Protein AF-A0A820I3G9-F1 (afdb_monomer)

Foldseek 3Di:
DPDQFPWDDDQAATETELRAPAQEQALVNDDAQDQSHQEYEHEPYCHQYYDACSCARCLARHQYDYYEQNANHQADALHVYPAASQNHAYDHYYNYAHNDDDLCRNLLNDQQYQEYHHHLYQVCRVQSVLNQVSHQNHQEYEHDLYEDDPDRQVPRHDLNANHAEYEHENYPDDPVNVLVNLQSQLVRYDAAYEYEHEPDDDALLCVLSVVVSCVSRVHHYQYHYDLAPDQHLVVLVSVVVVVVVPPPDDDDDDRPNVVPPVDDHRDPVVSCVVSVHPPPDDPDPDDDDPPPPPPDPPDD

pLDDT: mean 78.06, std 19.0, range [23.84, 98.44]

InterPro domains:
  IPR032675 Leucine-rich repeat domain superfamily [G3DSA:3.80.10.10] (3-282)

Secondary structure (DSSP, 8-state):
--SS--EEEETTEEEEES-TT--EE-GGGSPS--TT--EEEEESS---EE-TTTTGGGTTT--EEEEE--TT--B--S-SSSS--TT--EEE-TT----B--TT---GGGTT-SEEE-TTSBHHHHHHTTHHHH-TT--EEE-TT-B--TT-HHHH----TT--EEE-TT----HHHHHHHHHHHHHH-SS-EEEE-TTPPP-GGGHHHHHHHHHH-TTTEEEE--TTT---HHHHHHHHHHHHHT-SS------GGGS-TTSPPP-HHHHHHHTT----S----SSS--S---------

Structure (mmCIF, N/CA/C/O backbone):
data_AF-A0A820I3G9-F1
#
_entry.id   AF-A0A820I3G9-F1
#
loop_
_atom_site.group_PDB
_atom_site.id
_atom_site.type_symbol
_atom_site.label_atom_id
_atom_site.label_alt_id
_atom_site.label_comp_id
_atom_site.label_asym_id
_atom_site.label_entity_id
_atom_site.la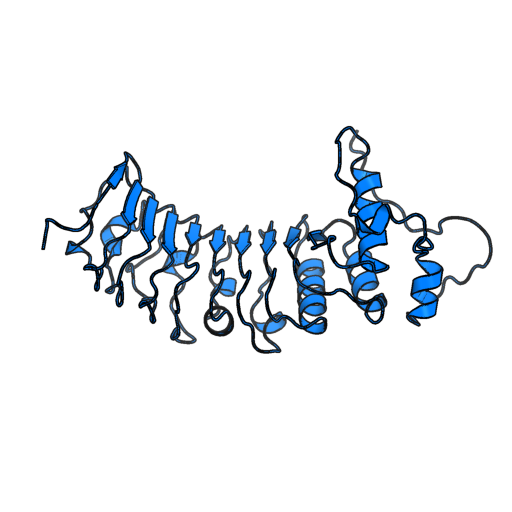bel_seq_id
_atom_site.pdbx_PDB_ins_code
_atom_site.Cartn_x
_atom_site.Cartn_y
_atom_site.Cartn_z
_atom_site.occupancy
_atom_site.B_iso_or_equiv
_atom_site.auth_seq_id
_atom_site.auth_comp_id
_atom_site.auth_asym_id
_atom_site.auth_atom_id
_atom_site.pdbx_PDB_model_num
ATOM 1 N N . PHE A 1 1 ? 12.914 -11.077 -31.884 1.00 44.81 1 PHE A N 1
ATOM 2 C CA . PHE A 1 1 ? 12.165 -10.861 -30.627 1.00 44.81 1 PHE A CA 1
ATOM 3 C C . PHE A 1 1 ? 11.026 -9.824 -30.740 1.00 44.81 1 PHE A C 1
ATOM 5 O O . PHE A 1 1 ? 10.547 -9.359 -29.717 1.00 44.81 1 PHE A O 1
ATOM 12 N N . SER A 1 2 ? 10.503 -9.497 -31.938 1.00 37.28 2 SER A N 1
ATOM 13 C CA . SER A 1 2 ? 9.532 -8.392 -32.109 1.00 37.28 2 SER A CA 1
ATOM 14 C C . SER A 1 2 ? 8.054 -8.776 -32.283 1.00 37.28 2 SER A C 1
ATOM 16 O O . SER A 1 2 ? 7.239 -7.871 -32.389 1.00 37.28 2 SER A O 1
ATOM 18 N N . ASN A 1 3 ? 7.667 -10.060 -32.320 1.00 37.16 3 ASN A N 1
ATOM 19 C CA . ASN A 1 3 ? 6.330 -10.427 -32.829 1.00 37.16 3 ASN A CA 1
ATOM 20 C C . ASN A 1 3 ? 5.327 -10.979 -31.800 1.00 37.16 3 ASN A C 1
ATOM 22 O O . ASN A 1 3 ? 4.200 -11.270 -32.192 1.00 37.16 3 ASN A O 1
ATOM 26 N N . HIS A 1 4 ? 5.681 -11.158 -30.520 1.00 42.84 4 HIS A N 1
ATOM 27 C CA . HIS A 1 4 ? 4.793 -11.833 -29.543 1.00 42.84 4 HIS A CA 1
ATOM 28 C C . HIS A 1 4 ? 4.473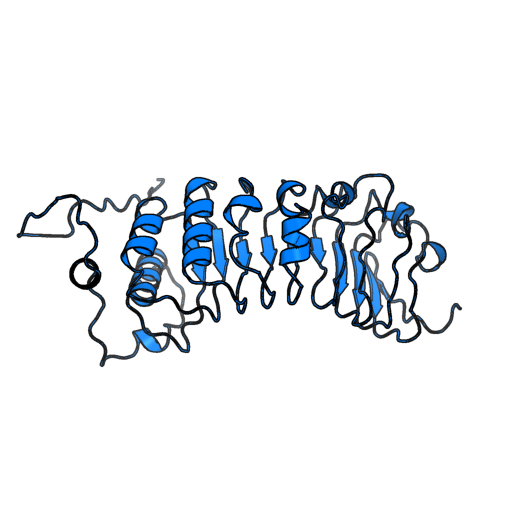 -11.034 -28.273 1.00 42.84 4 HIS A C 1
ATOM 30 O O . HIS A 1 4 ? 3.676 -11.489 -27.458 1.00 42.84 4 HIS A O 1
ATOM 36 N N . ILE A 1 5 ? 5.007 -9.820 -28.122 1.00 51.72 5 ILE A N 1
ATOM 37 C CA . ILE A 1 5 ? 4.514 -8.899 -27.093 1.00 51.72 5 ILE A CA 1
ATOM 38 C C . ILE A 1 5 ? 3.285 -8.204 -27.680 1.00 51.72 5 ILE A C 1
ATOM 40 O O . ILE A 1 5 ? 3.418 -7.419 -28.621 1.00 51.72 5 ILE A O 1
ATOM 44 N N . ARG A 1 6 ? 2.088 -8.478 -27.146 1.00 55.91 6 ARG A N 1
ATOM 45 C CA . ARG A 1 6 ? 0.896 -7.672 -27.453 1.00 55.91 6 ARG A CA 1
ATOM 46 C C . ARG A 1 6 ? 1.061 -6.305 -26.791 1.00 55.91 6 ARG A C 1
ATOM 48 O O . ARG A 1 6 ? 0.593 -6.087 -25.680 1.00 55.91 6 ARG A O 1
ATOM 55 N N . LYS A 1 7 ? 1.782 -5.412 -27.470 1.00 61.84 7 LYS A N 1
ATOM 56 C CA . LYS A 1 7 ? 1.929 -4.011 -27.081 1.00 61.84 7 LYS A CA 1
ATOM 57 C C . LYS A 1 7 ? 0.698 -3.262 -27.557 1.00 61.84 7 LYS A C 1
ATOM 59 O O . LYS A 1 7 ? 0.478 -3.134 -28.759 1.00 61.84 7 LYS A O 1
ATOM 64 N N . LEU A 1 8 ? -0.093 -2.777 -26.615 1.00 62.97 8 LEU A N 1
ATOM 65 C CA . LEU A 1 8 ? -1.103 -1.770 -26.896 1.00 62.97 8 LEU A CA 1
ATOM 66 C C . LEU A 1 8 ? -0.519 -0.428 -26.480 1.00 62.97 8 LEU A C 1
ATOM 68 O O . LEU A 1 8 ? -0.186 -0.223 -25.316 1.00 62.97 8 LEU A O 1
ATOM 72 N N . ILE A 1 9 ? -0.361 0.459 -27.457 1.00 69.12 9 ILE A N 1
ATOM 73 C CA . ILE A 1 9 ? -0.049 1.861 -27.213 1.00 69.12 9 ILE A CA 1
ATOM 74 C C . ILE A 1 9 ? -1.359 2.608 -27.426 1.00 69.12 9 ILE A C 1
ATOM 76 O O . ILE A 1 9 ? -1.822 2.742 -28.558 1.00 69.12 9 ILE A O 1
ATOM 80 N N . ASN A 1 10 ? -1.983 3.035 -26.332 1.00 67.50 10 ASN A N 1
ATOM 81 C CA . ASN A 1 10 ? -2.988 4.092 -26.379 1.00 67.50 10 ASN A CA 1
ATOM 82 C C . ASN A 1 10 ? -2.256 5.429 -26.195 1.00 67.50 10 ASN A C 1
ATOM 84 O O . ASN A 1 10 ? -1.150 5.437 -25.661 1.00 67.50 10 ASN A O 1
ATOM 88 N N . VAL A 1 11 ? -2.858 6.535 -26.635 1.00 71.50 11 VAL A N 1
ATOM 89 C CA . VAL A 1 11 ? -2.269 7.879 -26.760 1.00 71.50 11 VAL A CA 1
ATOM 90 C C . VAL A 1 11 ? -1.318 8.229 -25.604 1.00 71.50 11 VAL A C 1
ATOM 92 O O . VAL A 1 11 ? -0.236 8.741 -25.883 1.00 71.50 11 VAL A O 1
ATOM 95 N N . ASN A 1 12 ? -1.646 7.842 -24.359 1.00 85.50 12 ASN A N 1
ATOM 96 C CA . ASN A 1 12 ? -0.811 8.091 -23.179 1.00 85.50 12 ASN A CA 1
ATOM 97 C C . ASN A 1 12 ? -0.393 6.856 -22.347 1.00 85.50 12 ASN A C 1
ATOM 99 O O . ASN A 1 12 ? 0.142 7.016 -21.253 1.00 85.50 12 ASN A O 1
ATOM 103 N N . HIS A 1 13 ? -0.625 5.628 -22.816 1.00 88.81 13 HIS A N 1
ATOM 104 C CA . HIS A 1 13 ? -0.447 4.418 -22.000 1.00 88.81 13 HIS A CA 1
ATOM 105 C C . HIS A 1 13 ? 0.230 3.297 -22.800 1.00 88.81 13 HIS A C 1
ATOM 107 O O . HIS A 1 13 ? -0.293 2.868 -23.834 1.00 88.81 13 HIS A O 1
ATOM 113 N N . LEU A 1 14 ? 1.375 2.804 -22.307 1.00 90.56 14 LEU A N 1
ATOM 114 C CA . LEU A 1 14 ? 1.958 1.536 -22.747 1.00 90.56 14 LEU A CA 1
ATOM 115 C C . LEU A 1 14 ? 1.449 0.387 -21.888 1.00 90.56 14 LEU A C 1
ATOM 117 O O . LEU A 1 14 ? 1.780 0.296 -20.709 1.00 90.56 14 LEU A O 1
ATOM 121 N N . LEU A 1 15 ? 0.749 -0.536 -22.534 1.00 91.25 15 LEU A N 1
ATOM 122 C CA . LEU A 1 15 ? 0.233 -1.736 -21.907 1.00 91.25 15 LEU A CA 1
ATOM 123 C C . LEU A 1 15 ? 0.934 -2.982 -22.451 1.00 91.25 15 LEU A C 1
ATOM 125 O O . LEU A 1 15 ? 0.881 -3.266 -23.654 1.00 91.25 15 LEU A O 1
ATOM 129 N N . ILE A 1 16 ? 1.542 -3.755 -21.551 1.00 91.19 16 ILE A N 1
ATOM 130 C CA . ILE A 1 16 ? 2.105 -5.077 -21.823 1.00 91.19 16 ILE A CA 1
ATOM 131 C C . ILE A 1 16 ? 1.403 -6.092 -20.920 1.00 91.19 16 ILE A C 1
ATOM 133 O O . ILE A 1 16 ? 1.617 -6.130 -19.712 1.00 91.19 16 ILE A O 1
ATOM 137 N N . LYS A 1 17 ? 0.559 -6.941 -21.511 1.00 92.44 17 LYS A N 1
ATOM 138 C CA . LYS A 1 17 ? -0.210 -7.955 -20.776 1.00 92.44 17 LYS A CA 1
ATOM 139 C C . LYS A 1 17 ? -0.071 -9.341 -21.377 1.00 92.44 17 LYS A C 1
ATOM 141 O O . LYS A 1 17 ? 0.171 -9.470 -22.579 1.00 92.44 17 LYS A O 1
ATOM 146 N N . ASN A 1 18 ? -0.276 -10.369 -20.551 1.00 91.12 18 ASN A N 1
ATOM 147 C CA . ASN A 1 18 ? -0.436 -11.767 -20.980 1.00 91.12 18 ASN A CA 1
ATOM 148 C C . ASN A 1 18 ? 0.683 -12.217 -21.936 1.00 91.12 18 ASN A C 1
ATOM 150 O O . ASN A 1 18 ? 0.424 -12.776 -23.003 1.00 91.12 18 ASN A O 1
ATOM 154 N N . SER A 1 19 ? 1.926 -11.889 -21.582 1.00 88.31 19 SER A N 1
ATOM 155 C CA . SER A 1 19 ? 3.115 -12.118 -22.410 1.00 88.31 19 SER A CA 1
ATOM 156 C C . SER A 1 19 ? 4.013 -13.170 -21.742 1.00 88.31 19 SER A C 1
ATOM 158 O O . SER A 1 19 ? 4.949 -12.803 -21.031 1.00 88.31 19 SER A O 1
ATOM 160 N N . PRO A 1 20 ? 3.744 -14.477 -21.934 1.00 87.62 20 PRO A N 1
ATOM 161 C CA . PRO A 1 20 ? 4.474 -15.558 -21.259 1.00 87.62 20 PRO A CA 1
ATOM 162 C C . PRO A 1 20 ? 5.937 -15.682 -21.710 1.00 87.62 20 PRO A C 1
ATOM 164 O O . PRO A 1 20 ? 6.741 -16.311 -21.037 1.00 87.62 20 PRO A O 1
ATOM 167 N N . GLU A 1 21 ? 6.298 -15.062 -22.832 1.00 89.44 21 GLU A N 1
ATOM 168 C CA . GLU A 1 21 ? 7.670 -15.056 -23.352 1.00 89.44 21 GLU A CA 1
ATOM 169 C C . GLU A 1 21 ? 8.532 -13.931 -22.756 1.00 89.44 21 GLU A C 1
ATOM 171 O O . GLU A 1 21 ? 9.759 -13.943 -22.874 1.00 89.44 21 GLU A O 1
ATOM 176 N N . LEU A 1 22 ? 7.911 -12.921 -22.133 1.00 91.12 22 LEU A N 1
ATOM 177 C CA . LEU A 1 22 ? 8.634 -11.774 -21.593 1.00 91.12 22 LEU A CA 1
ATOM 178 C C . LEU A 1 22 ? 9.220 -12.125 -20.226 1.00 91.12 22 LEU A C 1
ATOM 180 O O . LEU A 1 22 ? 8.607 -11.872 -19.197 1.00 91.12 22 LEU A O 1
ATOM 184 N N . LYS A 1 23 ? 10.423 -12.697 -20.232 1.00 93.94 23 LYS A N 1
ATOM 185 C CA . LYS A 1 23 ? 11.164 -13.021 -19.004 1.00 93.94 23 LYS A CA 1
ATOM 186 C C . LYS A 1 23 ? 11.998 -11.868 -18.469 1.00 93.94 23 LYS A C 1
ATOM 188 O O . LYS A 1 23 ? 12.262 -11.786 -17.274 1.00 93.94 23 LYS A O 1
ATOM 193 N N . ARG A 1 24 ? 12.457 -10.988 -19.356 1.00 93.69 24 ARG A N 1
ATOM 194 C CA . ARG A 1 24 ? 13.348 -9.878 -19.015 1.00 93.69 24 ARG A CA 1
ATOM 195 C C . ARG A 1 24 ? 12.820 -8.605 -19.633 1.00 93.69 24 ARG A C 1
ATOM 197 O O . ARG A 1 24 ? 12.471 -8.613 -20.811 1.00 93.69 24 ARG A O 1
ATOM 204 N N . LEU A 1 25 ? 12.794 -7.542 -18.842 1.00 93.69 25 LEU A N 1
ATOM 205 C CA . LEU A 1 25 ? 12.506 -6.201 -19.317 1.00 93.69 25 LEU A CA 1
ATOM 206 C C . LEU A 1 25 ? 13.802 -5.394 -19.343 1.00 93.69 25 LEU A C 1
ATOM 208 O O . LEU A 1 25 ? 14.462 -5.229 -18.319 1.00 93.69 25 LEU A O 1
ATOM 212 N N . THR A 1 26 ? 14.161 -4.916 -20.527 1.00 91.94 26 THR A N 1
ATOM 213 C CA . THR A 1 26 ? 15.281 -4.010 -20.777 1.00 91.94 26 THR A CA 1
ATOM 214 C C . THR A 1 26 ? 14.783 -2.748 -21.470 1.00 91.94 26 THR A C 1
ATOM 216 O O . THR A 1 26 ? 13.673 -2.712 -22.010 1.00 91.94 26 THR A O 1
ATOM 219 N N . GLN A 1 27 ? 15.632 -1.723 -21.526 1.00 88.50 27 GLN A N 1
ATOM 220 C CA . GLN A 1 27 ? 15.344 -0.499 -22.273 1.00 88.50 27 GLN A CA 1
ATOM 221 C C . GLN A 1 27 ? 15.020 -0.777 -23.755 1.00 88.50 27 GLN A C 1
ATOM 223 O O . GLN A 1 27 ? 14.139 -0.139 -24.319 1.00 88.50 27 GLN A O 1
ATOM 228 N N . GLU A 1 28 ? 15.663 -1.771 -24.377 1.00 86.06 28 GLU A N 1
ATOM 229 C CA . GLU A 1 28 ? 15.407 -2.162 -25.774 1.00 86.06 28 GLU A CA 1
ATOM 230 C C . GLU A 1 28 ? 14.007 -2.758 -25.983 1.00 86.06 28 GLU A C 1
ATOM 232 O O . GLU A 1 28 ? 13.483 -2.789 -27.098 1.00 86.06 28 GLU A O 1
ATOM 237 N N . ASN A 1 29 ? 13.385 -3.269 -24.915 1.00 85.12 29 ASN A N 1
ATOM 238 C CA . ASN A 1 29 ? 12.030 -3.802 -24.979 1.00 85.12 29 ASN A CA 1
ATOM 239 C C . ASN A 1 29 ? 10.965 -2.703 -24.918 1.00 85.12 29 ASN A C 1
ATOM 241 O O . ASN A 1 29 ? 9.815 -2.969 -25.289 1.00 85.12 29 ASN A O 1
ATOM 245 N N . LEU A 1 30 ? 11.323 -1.492 -24.497 1.00 86.06 30 LEU A N 1
ATOM 246 C CA . LEU A 1 30 ? 10.423 -0.351 -24.390 1.00 86.06 30 LEU A CA 1
ATOM 247 C C . LEU A 1 30 ? 10.554 0.562 -25.614 1.00 86.06 30 LEU A C 1
ATOM 249 O O . LEU A 1 30 ? 11.614 0.622 -26.237 1.00 86.06 30 LEU A O 1
ATOM 253 N N . PRO A 1 31 ? 9.477 1.257 -26.019 1.00 82.12 31 PRO A N 1
ATOM 254 C CA . PRO A 1 31 ? 9.625 2.301 -27.012 1.00 82.12 31 PRO A CA 1
ATOM 255 C C . PRO A 1 31 ? 10.546 3.390 -26.453 1.00 82.12 31 PRO A C 1
ATOM 257 O O . PRO A 1 31 ? 10.532 3.702 -25.256 1.00 82.12 31 PRO A O 1
ATOM 260 N N . SER A 1 32 ? 11.335 3.983 -27.347 1.00 78.56 32 SER A N 1
ATOM 261 C CA . SER A 1 32 ? 12.052 5.224 -27.061 1.00 78.56 32 SER A CA 1
ATOM 262 C C . SER A 1 32 ? 11.089 6.296 -26.542 1.00 78.56 32 SER A C 1
ATOM 264 O O . SER A 1 32 ? 9.877 6.155 -26.680 1.00 78.56 32 SER A O 1
ATOM 266 N N . PHE A 1 33 ? 11.624 7.377 -25.971 1.00 72.25 33 PHE A N 1
ATOM 267 C CA . PHE A 1 33 ? 10.829 8.481 -25.429 1.00 72.25 33 PHE A CA 1
ATOM 268 C C . PHE A 1 33 ? 9.652 8.875 -26.343 1.00 72.25 33 PHE A C 1
ATOM 270 O O . PHE A 1 33 ? 9.853 9.322 -27.475 1.00 72.25 33 PHE A O 1
ATOM 277 N N . LEU A 1 34 ? 8.432 8.700 -25.830 1.00 75.38 34 LEU A N 1
ATOM 278 C CA . LEU A 1 34 ? 7.186 9.157 -26.436 1.00 75.38 34 LEU A CA 1
ATOM 279 C C . LEU A 1 34 ? 6.549 10.135 -25.443 1.00 75.38 34 LEU A C 1
ATOM 281 O O . LEU A 1 34 ? 6.074 9.686 -24.404 1.00 75.38 34 LEU A O 1
ATOM 285 N N . PRO A 1 35 ? 6.535 11.451 -25.719 1.00 73.00 35 PRO A N 1
ATOM 286 C CA . PRO A 1 35 ? 6.168 12.471 -24.731 1.00 73.00 35 PRO A CA 1
ATOM 287 C C . PRO A 1 35 ? 4.716 12.377 -24.254 1.00 73.00 35 PRO A C 1
ATOM 289 O O . PRO A 1 35 ? 4.375 12.940 -23.220 1.00 73.00 35 PRO A O 1
ATOM 292 N N . THR A 1 36 ? 3.859 11.694 -25.009 1.00 82.75 36 THR A N 1
ATOM 293 C CA . THR A 1 36 ? 2.465 11.470 -24.631 1.00 82.75 36 THR A CA 1
ATOM 294 C C . THR A 1 36 ? 2.322 10.328 -23.631 1.00 82.75 36 THR A C 1
ATOM 296 O O . THR A 1 36 ? 1.352 10.284 -22.890 1.00 82.75 36 THR A O 1
ATOM 299 N N . LEU A 1 37 ? 3.284 9.406 -23.578 1.00 86.88 37 LEU A N 1
ATOM 300 C CA . LEU A 1 37 ? 3.161 8.159 -22.845 1.00 86.88 37 LEU A CA 1
ATOM 301 C C . LEU A 1 37 ? 3.528 8.352 -21.368 1.00 86.88 37 LEU A C 1
ATOM 303 O O . LEU A 1 37 ? 4.691 8.261 -20.984 1.00 86.88 37 LEU A O 1
ATOM 307 N N . THR A 1 38 ? 2.515 8.617 -20.546 1.00 92.44 38 THR A N 1
ATOM 308 C CA . THR A 1 38 ? 2.671 8.905 -19.116 1.00 92.44 38 THR A CA 1
ATOM 309 C C . THR A 1 38 ? 2.377 7.707 -18.217 1.00 92.44 38 THR A C 1
ATOM 311 O O . THR A 1 38 ? 2.765 7.725 -17.055 1.00 92.44 38 THR A O 1
ATOM 314 N N . SER A 1 39 ? 1.743 6.645 -18.719 1.00 94.44 39 SER A N 1
ATOM 315 C CA . SER A 1 39 ? 1.413 5.450 -17.929 1.00 94.44 39 SER A CA 1
ATOM 316 C C . SER A 1 39 ? 2.086 4.196 -18.491 1.00 94.44 39 SER A C 1
ATOM 318 O O . SER A 1 39 ? 2.055 3.941 -19.702 1.00 94.44 39 SER A O 1
ATOM 320 N N . PHE A 1 40 ? 2.705 3.411 -17.608 1.00 94.75 40 PHE A N 1
ATOM 321 C CA . PHE A 1 40 ? 3.252 2.092 -17.907 1.00 94.75 40 PHE A CA 1
ATOM 322 C C . PHE A 1 40 ? 2.526 1.021 -17.104 1.00 94.75 40 PHE A C 1
ATOM 324 O O . PHE A 1 40 ? 2.551 1.052 -15.873 1.00 94.75 40 PHE A O 1
ATOM 331 N N . GLU A 1 41 ? 1.998 0.015 -17.795 1.00 95.56 41 GLU A N 1
ATOM 332 C CA . GLU A 1 41 ? 1.458 -1.180 -17.162 1.00 95.56 41 GLU A CA 1
ATOM 333 C C . GLU A 1 41 ? 2.068 -2.458 -17.746 1.00 95.56 41 GLU A C 1
ATOM 335 O O . GLU A 1 41 ? 2.003 -2.719 -18.952 1.00 95.56 41 GLU A O 1
ATOM 340 N N . LEU A 1 42 ? 2.604 -3.294 -16.855 1.00 95.19 42 LEU A N 1
ATOM 341 C CA . LEU A 1 42 ? 3.095 -4.633 -17.148 1.00 95.19 42 LEU A CA 1
ATOM 342 C C . LEU A 1 42 ? 2.461 -5.655 -16.207 1.00 95.19 42 LEU A C 1
ATOM 344 O O . LEU A 1 42 ? 2.752 -5.671 -15.008 1.00 95.19 42 LEU A O 1
ATOM 348 N N . SER A 1 43 ? 1.638 -6.552 -16.750 1.00 96.06 43 SER A N 1
ATOM 349 C CA . SER A 1 43 ? 0.980 -7.561 -15.920 1.00 96.06 43 SER A CA 1
ATOM 350 C C . SER A 1 43 ? 0.714 -8.906 -16.577 1.00 96.06 43 SER A C 1
ATOM 352 O O . SER A 1 43 ? 0.638 -9.034 -17.801 1.00 96.06 43 SER A O 1
ATOM 354 N N . ASN A 1 44 ? 0.575 -9.940 -15.742 1.00 94.75 44 ASN A N 1
ATOM 355 C CA . ASN A 1 44 ? 0.346 -11.324 -16.169 1.00 94.75 44 ASN A CA 1
ATOM 356 C C . ASN A 1 44 ? 1.408 -11.809 -17.172 1.00 94.75 44 ASN A C 1
ATOM 358 O O . ASN A 1 44 ? 1.086 -12.370 -18.225 1.00 94.75 44 ASN A O 1
ATOM 362 N N . THR A 1 45 ? 2.681 -11.531 -16.906 1.00 94.31 45 THR A N 1
ATOM 363 C CA . THR A 1 45 ? 3.789 -11.972 -17.761 1.00 94.31 45 THR A CA 1
ATOM 364 C C . THR A 1 45 ? 4.686 -12.957 -17.024 1.00 94.31 45 THR A C 1
ATOM 366 O O . THR A 1 45 ? 4.576 -13.128 -15.811 1.00 94.31 45 THR A O 1
ATOM 369 N N . ALA A 1 46 ? 5.595 -13.604 -17.753 1.00 94.00 46 ALA A N 1
ATOM 370 C CA . ALA A 1 46 ? 6.619 -14.452 -17.145 1.00 94.00 46 ALA A CA 1
ATOM 371 C C . ALA A 1 46 ? 7.833 -13.649 -16.645 1.00 94.00 46 ALA A C 1
ATOM 373 O O . ALA A 1 46 ? 8.921 -14.214 -16.557 1.00 94.00 46 ALA A O 1
ATOM 374 N N . LEU A 1 47 ? 7.670 -12.347 -16.369 1.00 95.94 47 LEU A N 1
ATOM 375 C CA . LEU A 1 47 ? 8.762 -11.450 -16.005 1.00 95.94 47 LEU A CA 1
ATOM 376 C C . LEU A 1 47 ? 9.483 -11.961 -14.760 1.00 95.94 47 LEU A C 1
ATOM 378 O O . LEU A 1 47 ? 8.882 -12.113 -13.703 1.00 95.94 47 LEU A O 1
ATOM 382 N N . GLU A 1 48 ? 10.781 -12.191 -14.911 1.00 95.25 48 GLU A N 1
ATOM 383 C CA . GLU A 1 48 ? 11.701 -12.608 -13.855 1.00 95.25 48 GLU A CA 1
ATOM 384 C C . GLU A 1 48 ? 12.578 -11.424 -13.418 1.00 95.25 48 GLU A C 1
ATOM 386 O O . GLU A 1 48 ? 12.892 -11.277 -12.240 1.00 95.25 48 GLU A O 1
ATOM 391 N N . ILE A 1 49 ? 12.997 -10.578 -14.371 1.00 93.56 49 ILE A N 1
ATOM 392 C CA . ILE A 1 49 ? 14.000 -9.527 -14.147 1.00 93.56 49 ILE A CA 1
ATOM 393 C C . ILE A 1 49 ? 13.611 -8.241 -14.877 1.00 93.56 49 ILE A C 1
ATOM 395 O O . ILE A 1 49 ? 13.332 -8.252 -16.077 1.00 93.56 49 ILE A O 1
ATOM 399 N N . ILE A 1 50 ? 13.704 -7.114 -14.173 1.00 94.31 50 ILE A N 1
ATOM 400 C CA . ILE A 1 50 ? 13.743 -5.773 -14.764 1.00 94.31 50 ILE A CA 1
ATOM 401 C C . ILE A 1 50 ? 15.190 -5.279 -14.662 1.00 94.31 50 ILE A C 1
ATOM 403 O O . ILE A 1 50 ? 15.755 -5.233 -13.570 1.00 94.31 50 ILE A O 1
ATOM 407 N N . HIS A 1 51 ? 15.816 -4.949 -15.791 1.00 92.50 51 HIS A N 1
ATOM 408 C CA . HIS A 1 51 ? 17.198 -4.473 -15.797 1.00 92.50 51 HIS A CA 1
ATOM 409 C C . HIS A 1 51 ? 17.306 -3.042 -15.234 1.00 92.50 51 HIS A C 1
ATOM 411 O O . HIS A 1 51 ? 16.373 -2.246 -15.394 1.00 92.50 51 HIS A O 1
ATOM 417 N N . PRO A 1 52 ? 18.447 -2.671 -14.629 1.00 91.12 52 PRO A N 1
ATOM 418 C CA . PRO A 1 52 ? 18.727 -1.282 -14.277 1.00 91.12 52 PRO A CA 1
ATOM 419 C C . PRO A 1 52 ? 18.589 -0.341 -15.483 1.00 91.12 52 PRO A C 1
ATOM 421 O O . PRO A 1 52 ? 18.831 -0.743 -16.622 1.00 91.12 52 PRO A O 1
ATOM 424 N N . HIS A 1 53 ? 18.199 0.904 -15.228 1.00 92.19 53 HIS A N 1
ATOM 425 C CA . HIS A 1 53 ? 18.017 1.996 -16.191 1.00 92.19 53 HIS A CA 1
ATOM 426 C C . HIS A 1 53 ? 16.990 1.720 -17.298 1.00 92.19 53 HIS A C 1
ATOM 428 O O . HIS A 1 53 ? 16.899 2.469 -18.272 1.00 92.19 53 HIS A O 1
ATOM 434 N N . THR A 1 54 ? 16.168 0.673 -17.146 1.00 92.31 54 THR A N 1
ATOM 435 C CA . THR A 1 54 ? 15.134 0.300 -18.124 1.00 92.31 54 THR A CA 1
ATOM 436 C C . THR A 1 54 ? 14.200 1.465 -18.453 1.00 92.31 54 THR A C 1
ATOM 438 O O . THR A 1 54 ? 13.799 1.610 -19.606 1.00 92.31 54 THR A O 1
ATOM 441 N N . PHE A 1 55 ? 13.900 2.332 -17.481 1.00 92.12 55 PHE A N 1
ATOM 442 C CA . PHE A 1 55 ? 12.944 3.432 -17.626 1.00 92.12 55 PHE A CA 1
ATOM 443 C C . PHE A 1 55 ? 13.613 4.810 -17.747 1.00 92.12 55 PHE A C 1
ATOM 445 O O . PHE A 1 55 ? 12.935 5.829 -17.624 1.00 92.12 55 PHE A O 1
ATOM 452 N N . GLN A 1 56 ? 14.922 4.877 -18.030 1.00 91.06 56 GLN A N 1
ATOM 453 C CA . GLN A 1 56 ? 15.687 6.135 -18.045 1.00 91.06 56 GLN A CA 1
ATOM 454 C C . GLN A 1 56 ? 15.065 7.208 -18.944 1.00 91.06 56 GLN A C 1
ATOM 456 O O . GLN A 1 56 ? 14.956 8.377 -18.564 1.00 91.06 56 GLN A O 1
ATOM 461 N N . ALA A 1 57 ? 14.598 6.798 -20.125 1.00 88.44 57 ALA A N 1
ATOM 462 C CA . ALA A 1 57 ? 13.975 7.696 -21.087 1.00 88.44 57 ALA A CA 1
ATOM 463 C C . ALA A 1 57 ? 12.658 8.309 -20.577 1.00 88.44 57 ALA A C 1
ATOM 465 O O . ALA A 1 57 ? 12.212 9.302 -21.133 1.00 88.44 57 ALA A O 1
ATOM 466 N N . TRP A 1 58 ? 12.011 7.724 -19.566 1.00 89.75 58 TRP A N 1
ATOM 467 C CA . TRP A 1 58 ? 10.665 8.096 -19.116 1.00 89.75 58 TRP A CA 1
ATOM 468 C C . TRP A 1 58 ? 10.675 8.865 -17.786 1.00 89.75 58 TRP A C 1
ATOM 470 O O . TRP A 1 58 ? 9.618 9.218 -17.265 1.00 89.75 58 TRP A O 1
ATOM 480 N N . SER A 1 59 ? 11.863 9.175 -17.258 1.00 90.38 59 SER A N 1
ATOM 481 C CA . SER A 1 59 ? 12.059 9.784 -15.935 1.00 90.38 59 SER A CA 1
ATOM 482 C C . SER A 1 59 ? 11.301 11.097 -15.697 1.00 90.38 59 SER A C 1
ATOM 484 O O . SER A 1 59 ? 10.878 11.376 -14.579 1.00 90.38 59 SER A O 1
ATOM 486 N N . LEU A 1 60 ? 11.070 11.889 -16.746 1.00 90.31 60 LEU A N 1
ATOM 487 C CA . LEU A 1 60 ? 10.406 13.195 -16.644 1.00 90.31 60 LEU A CA 1
ATOM 488 C C . LEU A 1 60 ? 8.901 13.168 -16.955 1.00 90.31 60 LEU A C 1
ATOM 490 O O . LEU A 1 60 ? 8.236 14.200 -16.833 1.00 90.31 60 LEU A O 1
ATOM 494 N N . ILE A 1 61 ? 8.366 12.028 -17.403 1.00 91.31 61 ILE A N 1
ATOM 495 C CA . ILE A 1 61 ? 6.989 11.933 -17.917 1.00 91.31 61 ILE A CA 1
ATOM 496 C C . ILE A 1 61 ? 6.149 10.831 -17.276 1.00 91.31 61 ILE A C 1
ATOM 498 O O . ILE A 1 61 ? 4.929 10.912 -17.352 1.00 91.31 61 ILE A O 1
ATOM 502 N N . LEU A 1 62 ? 6.772 9.820 -16.664 1.00 93.75 62 LEU A N 1
ATOM 503 C CA . LEU A 1 62 ? 6.057 8.686 -16.088 1.00 93.75 62 LEU A CA 1
ATOM 504 C C . LEU A 1 62 ? 5.251 9.126 -14.858 1.00 93.75 62 LEU A C 1
ATOM 506 O O . LEU A 1 62 ? 5.819 9.513 -13.840 1.00 93.75 62 LEU A O 1
ATOM 510 N N . GLU A 1 63 ? 3.932 9.061 -14.981 1.00 96.38 63 GLU A N 1
ATOM 511 C CA . GLU A 1 63 ? 2.936 9.398 -13.964 1.00 96.38 63 GLU A CA 1
ATOM 512 C C . GLU A 1 63 ? 2.416 8.155 -13.236 1.00 96.38 63 GLU A C 1
ATOM 514 O O . GLU A 1 63 ? 2.160 8.203 -12.032 1.00 96.38 63 GLU A O 1
ATOM 519 N N . GLU A 1 64 ? 2.308 7.026 -13.934 1.00 97.31 64 GLU A N 1
ATOM 520 C CA . GLU A 1 64 ? 1.847 5.763 -13.359 1.00 97.31 64 GLU A CA 1
ATOM 521 C C . GLU A 1 64 ? 2.796 4.628 -13.723 1.00 97.31 64 GLU A C 1
ATOM 523 O O . GLU A 1 64 ? 3.056 4.373 -14.900 1.00 97.31 64 GLU A O 1
ATOM 528 N N . PHE A 1 65 ? 3.286 3.922 -12.706 1.00 96.88 65 PHE A N 1
ATOM 529 C CA . PHE A 1 65 ? 4.146 2.766 -12.881 1.00 96.88 65 PHE A CA 1
ATOM 530 C C . PHE A 1 65 ? 3.522 1.536 -12.229 1.00 96.88 65 PHE A C 1
ATOM 532 O O . PHE A 1 65 ? 3.496 1.400 -11.005 1.00 96.88 65 PHE A O 1
ATOM 539 N N . ILE A 1 66 ? 2.982 0.659 -13.073 1.00 97.50 66 ILE A N 1
ATOM 540 C CA . ILE A 1 66 ? 2.164 -0.480 -12.671 1.00 97.50 66 ILE A CA 1
ATOM 541 C C . ILE A 1 66 ? 2.859 -1.765 -13.121 1.00 97.50 66 ILE A C 1
ATOM 543 O O . ILE A 1 66 ? 2.936 -2.067 -14.311 1.00 97.50 66 ILE A O 1
ATOM 547 N N . ILE A 1 67 ? 3.347 -2.544 -12.163 1.00 96.50 67 ILE A N 1
ATOM 548 C CA . ILE A 1 67 ? 3.882 -3.890 -12.369 1.00 96.50 67 ILE A CA 1
ATOM 549 C C . ILE A 1 67 ? 3.033 -4.817 -11.517 1.00 96.50 67 ILE A C 1
ATOM 551 O O . ILE A 1 67 ? 3.152 -4.776 -10.301 1.00 96.50 67 ILE A O 1
ATOM 555 N N . THR A 1 68 ? 2.175 -5.652 -12.099 1.00 96.44 68 THR A N 1
ATOM 556 C CA . THR A 1 68 ? 1.260 -6.474 -11.288 1.00 96.44 68 THR A CA 1
ATOM 557 C C . THR A 1 68 ? 1.133 -7.907 -11.769 1.00 96.44 68 THR A C 1
ATOM 559 O O . THR A 1 68 ? 1.228 -8.198 -12.957 1.00 96.44 68 THR A O 1
ATOM 562 N N . ASN A 1 69 ? 0.895 -8.829 -10.836 1.00 95.25 69 ASN A N 1
ATOM 563 C CA . ASN A 1 69 ? 0.645 -10.243 -11.130 1.00 95.25 69 ASN A CA 1
ATOM 564 C C . ASN A 1 69 ? 1.715 -10.900 -12.031 1.00 95.25 69 ASN A C 1
ATOM 566 O O . ASN A 1 69 ? 1.400 -11.661 -12.950 1.00 95.25 69 ASN A O 1
ATOM 570 N N . ASN A 1 70 ? 2.992 -10.580 -11.803 1.00 95.38 70 ASN A N 1
ATOM 571 C CA . ASN A 1 70 ? 4.117 -11.248 -12.454 1.00 95.38 70 ASN A CA 1
ATOM 572 C C . ASN A 1 70 ? 4.712 -12.258 -11.472 1.00 95.38 70 ASN A C 1
ATOM 574 O O . ASN A 1 70 ? 5.584 -11.935 -10.670 1.00 95.38 70 ASN A O 1
ATOM 578 N N . THR A 1 71 ? 4.221 -13.497 -11.521 1.00 93.38 71 THR A N 1
ATOM 579 C CA . THR A 1 71 ? 4.482 -14.538 -10.508 1.00 93.38 71 THR A CA 1
ATOM 580 C C . THR A 1 71 ? 5.931 -15.020 -10.433 1.00 93.38 71 THR A C 1
ATOM 582 O O . THR A 1 71 ? 6.264 -15.786 -9.536 1.00 93.38 71 THR A O 1
ATOM 585 N N . ASN A 1 72 ? 6.790 -14.597 -11.361 1.00 95.12 72 ASN A N 1
ATOM 586 C CA . ASN A 1 72 ? 8.210 -14.949 -11.376 1.00 95.12 72 ASN A CA 1
ATOM 587 C C . ASN A 1 72 ? 9.115 -13.777 -10.953 1.00 95.12 72 ASN A C 1
ATOM 589 O O . ASN A 1 72 ? 10.329 -13.951 -10.862 1.00 95.12 72 ASN A O 1
ATOM 593 N N . LEU A 1 73 ? 8.550 -12.587 -10.705 1.00 95.00 73 LEU A N 1
ATOM 594 C CA . LEU A 1 73 ? 9.315 -11.394 -10.352 1.00 95.00 73 LEU A CA 1
ATOM 595 C C . LEU A 1 73 ? 9.651 -11.414 -8.858 1.00 95.00 73 LEU A C 1
ATOM 597 O O . LEU A 1 73 ? 8.892 -10.915 -8.029 1.00 95.00 73 LEU A O 1
ATOM 601 N N . GLU A 1 74 ? 10.799 -11.997 -8.522 1.00 93.75 74 GLU A N 1
ATOM 602 C CA . GLU A 1 74 ? 11.246 -12.131 -7.128 1.00 93.75 74 GLU A CA 1
ATOM 603 C C . GLU A 1 74 ? 12.075 -10.939 -6.624 1.00 93.75 74 GLU A C 1
ATOM 605 O O . GLU A 1 74 ? 12.234 -10.764 -5.413 1.00 93.75 74 GLU A O 1
ATOM 610 N N . ILE A 1 75 ? 12.603 -10.115 -7.536 1.00 91.06 75 ILE A N 1
ATOM 611 C CA . ILE A 1 75 ? 13.473 -8.973 -7.230 1.00 91.06 75 ILE A CA 1
ATOM 612 C C . ILE A 1 75 ? 12.954 -7.741 -7.969 1.00 91.06 75 ILE A C 1
ATOM 614 O O . ILE A 1 75 ? 12.783 -7.766 -9.188 1.00 91.06 75 ILE A O 1
ATOM 618 N N . PHE A 1 76 ? 12.762 -6.645 -7.239 1.00 90.38 76 PHE A N 1
ATOM 619 C CA . PHE A 1 76 ? 12.501 -5.334 -7.828 1.00 90.38 76 PHE A CA 1
ATOM 620 C C . PHE A 1 76 ? 13.821 -4.538 -7.896 1.00 90.38 76 PHE A C 1
ATOM 622 O O . PHE A 1 76 ? 14.587 -4.590 -6.932 1.00 90.38 76 PHE A O 1
ATOM 629 N N . PRO A 1 77 ? 14.164 -3.880 -9.020 1.00 87.62 77 PRO A N 1
ATOM 630 C CA . PRO A 1 77 ? 15.453 -3.193 -9.176 1.00 87.62 77 PRO A CA 1
ATOM 631 C C . PRO A 1 77 ? 15.465 -1.775 -8.587 1.00 87.62 77 PRO A C 1
ATOM 633 O O . PRO A 1 77 ? 14.585 -0.960 -8.879 1.00 87.62 77 PRO A O 1
ATOM 636 N N . SER A 1 78 ? 16.503 -1.449 -7.810 1.00 83.00 78 SER A N 1
ATOM 637 C CA . SER A 1 78 ? 16.649 -0.131 -7.167 1.00 83.00 78 SER A CA 1
ATOM 638 C C . SER A 1 78 ? 16.873 1.006 -8.157 1.00 83.00 78 SER A C 1
ATOM 640 O O . SER A 1 78 ? 16.421 2.124 -7.927 1.00 83.00 78 SER A O 1
ATOM 642 N N . ASP A 1 79 ? 17.514 0.707 -9.285 1.00 86.94 79 ASP A N 1
ATOM 643 C CA . ASP A 1 79 ? 18.072 1.721 -10.175 1.00 86.94 79 ASP A CA 1
ATOM 644 C C . ASP A 1 79 ? 17.360 1.682 -11.530 1.00 86.94 79 ASP A C 1
ATOM 646 O O . ASP A 1 79 ? 17.978 1.470 -12.567 1.00 86.94 79 ASP A O 1
ATOM 650 N N . ILE A 1 80 ? 16.028 1.809 -11.552 1.00 88.94 80 ILE A N 1
ATOM 651 C CA . ILE A 1 80 ? 15.273 1.845 -12.823 1.00 88.94 80 ILE A CA 1
ATOM 652 C C . ILE A 1 80 ? 15.525 3.117 -13.643 1.00 88.94 80 ILE A C 1
ATOM 654 O O . ILE A 1 80 ? 15.272 3.117 -14.852 1.00 88.94 80 ILE A O 1
ATOM 658 N N . VAL A 1 81 ? 16.016 4.167 -12.980 1.00 89.56 81 VAL A N 1
ATOM 659 C CA . VAL A 1 81 ? 16.443 5.463 -13.517 1.00 89.56 81 VAL A CA 1
ATOM 660 C C . VAL A 1 81 ? 17.610 5.999 -12.674 1.00 89.56 81 VAL A C 1
ATOM 662 O O . VAL A 1 81 ? 17.702 5.672 -11.494 1.00 89.56 81 VAL A O 1
ATOM 665 N N . ASP A 1 82 ? 18.451 6.864 -13.247 1.00 86.69 82 ASP A N 1
ATOM 666 C CA . ASP A 1 82 ? 19.568 7.532 -12.543 1.00 86.69 82 ASP A CA 1
ATOM 667 C C . ASP A 1 82 ? 19.111 8.641 -11.570 1.00 86.69 82 ASP A C 1
ATOM 669 O O . ASP A 1 82 ? 19.897 9.156 -10.775 1.00 86.69 82 ASP A O 1
ATOM 673 N N . GLY A 1 83 ? 17.849 9.071 -11.668 1.00 89.38 83 GLY A N 1
ATOM 674 C CA . GLY A 1 83 ? 17.318 10.242 -10.971 1.00 89.38 83 GLY A CA 1
ATOM 675 C C . GLY A 1 83 ? 15.957 9.997 -10.332 1.00 89.38 83 GLY A C 1
ATOM 676 O O . GLY A 1 83 ? 15.698 8.942 -9.763 1.00 89.38 83 GLY A O 1
ATOM 677 N N . VAL A 1 84 ? 15.082 10.998 -10.417 1.00 91.44 84 VAL A N 1
ATOM 678 C CA . VAL A 1 84 ? 13.731 10.945 -9.849 1.00 91.44 84 VAL A CA 1
ATOM 679 C C . VAL A 1 84 ? 12.695 10.855 -10.956 1.00 91.44 84 VAL A C 1
ATOM 681 O O . VAL A 1 84 ? 12.781 11.573 -11.951 1.00 91.44 84 VAL A O 1
ATOM 684 N N . LEU A 1 85 ? 11.687 10.010 -10.754 1.00 94.19 85 LEU A N 1
ATOM 685 C CA . LEU A 1 85 ? 10.459 10.003 -11.533 1.00 94.19 85 LEU A CA 1
ATOM 686 C C . LEU A 1 85 ? 9.585 11.183 -11.082 1.00 94.19 85 LEU A C 1
ATOM 688 O O . LEU A 1 85 ? 8.687 11.035 -10.256 1.00 94.19 85 LEU A O 1
ATOM 692 N N . MET A 1 86 ? 9.890 12.384 -11.583 1.00 90.75 86 MET A N 1
ATOM 693 C CA . MET A 1 86 ? 9.357 13.656 -11.056 1.00 90.75 86 MET A CA 1
ATOM 694 C C . MET A 1 86 ? 7.832 13.795 -11.135 1.00 90.75 86 MET A C 1
ATOM 696 O O . MET A 1 86 ? 7.255 14.632 -10.446 1.00 90.75 86 MET A O 1
ATOM 700 N N . LYS A 1 87 ? 7.190 13.021 -12.010 1.00 94.81 87 LYS A N 1
ATOM 701 C CA . LYS A 1 87 ? 5.740 13.038 -12.209 1.00 94.81 87 LYS A CA 1
ATOM 702 C C . LYS A 1 87 ? 5.028 11.821 -11.633 1.00 94.81 87 LYS A C 1
ATOM 704 O O . LYS A 1 87 ? 3.808 11.748 -11.749 1.00 94.81 87 LYS A O 1
ATOM 709 N N . LEU A 1 88 ? 5.761 10.876 -11.043 1.00 96.88 88 LEU A N 1
ATOM 710 C CA . LEU A 1 88 ? 5.183 9.609 -10.626 1.00 96.88 88 LEU A CA 1
ATOM 711 C C . LEU A 1 88 ? 4.191 9.833 -9.490 1.00 96.88 88 LEU A C 1
ATOM 713 O O . LEU A 1 88 ? 4.581 10.121 -8.367 1.00 96.88 88 LEU A O 1
ATOM 717 N N . ASN A 1 89 ? 2.912 9.640 -9.787 1.00 97.38 89 ASN A N 1
ATOM 718 C CA . ASN A 1 89 ? 1.815 9.758 -8.840 1.00 97.38 89 ASN A CA 1
ATOM 719 C C . ASN A 1 89 ? 1.393 8.395 -8.289 1.00 97.38 89 ASN A C 1
ATOM 721 O O . ASN A 1 89 ? 0.899 8.324 -7.162 1.00 97.38 89 ASN A O 1
ATOM 725 N N . LYS A 1 90 ? 1.563 7.319 -9.066 1.00 98.38 90 LYS A N 1
ATOM 726 C CA . LYS A 1 90 ? 1.135 5.967 -8.694 1.00 98.38 90 LYS A CA 1
ATOM 727 C C . LYS A 1 90 ? 2.249 4.947 -8.905 1.00 98.38 90 LYS A C 1
ATOM 729 O O . LYS A 1 90 ? 2.726 4.782 -10.025 1.00 98.38 90 LYS A O 1
ATOM 734 N N . LEU A 1 91 ? 2.578 4.220 -7.841 1.00 98.00 91 LEU A N 1
ATOM 735 C CA . LEU A 1 91 ? 3.409 3.024 -7.866 1.00 98.00 91 LEU A CA 1
ATOM 736 C C . LEU A 1 91 ? 2.556 1.831 -7.433 1.00 98.00 91 LEU A C 1
ATOM 738 O O . LEU A 1 91 ? 2.122 1.754 -6.285 1.00 98.00 91 LEU A O 1
ATOM 742 N N . ASP A 1 92 ? 2.316 0.907 -8.355 1.00 98.19 92 ASP A N 1
ATOM 743 C CA . ASP A 1 92 ? 1.502 -0.281 -8.113 1.00 98.19 92 ASP A CA 1
ATOM 744 C C . ASP A 1 92 ? 2.334 -1.530 -8.365 1.00 98.19 92 ASP A C 1
ATOM 746 O O . ASP A 1 92 ? 2.723 -1.815 -9.498 1.00 98.19 92 ASP A O 1
ATOM 750 N N . LEU A 1 93 ? 2.628 -2.244 -7.281 1.00 96.81 93 LEU A N 1
ATOM 751 C CA . LEU A 1 93 ? 3.414 -3.470 -7.285 1.00 96.81 93 LEU A CA 1
ATOM 752 C C . LEU A 1 93 ? 2.574 -4.667 -6.838 1.00 96.81 93 LEU A C 1
ATOM 754 O O . LEU A 1 93 ? 3.132 -5.666 -6.395 1.00 96.81 93 LEU A O 1
ATOM 758 N N . ASN A 1 94 ? 1.248 -4.600 -6.921 1.00 96.38 94 ASN A N 1
ATOM 759 C CA . ASN A 1 94 ? 0.362 -5.635 -6.397 1.00 96.38 94 ASN A CA 1
ATOM 760 C C . ASN A 1 94 ? 0.629 -7.029 -6.997 1.00 96.38 94 ASN A C 1
ATOM 762 O O . ASN A 1 94 ? 0.861 -7.181 -8.198 1.00 96.38 94 ASN A O 1
ATOM 766 N N . TYR A 1 95 ? 0.504 -8.075 -6.176 1.00 94.69 95 TYR A N 1
ATOM 767 C CA . TYR A 1 95 ? 0.538 -9.478 -6.623 1.00 94.69 95 TYR A CA 1
ATOM 768 C C . TYR A 1 95 ? 1.844 -9.935 -7.307 1.00 94.69 95 TYR A C 1
ATOM 770 O O . TYR A 1 95 ? 1.827 -10.860 -8.117 1.00 94.69 95 TYR A O 1
ATOM 778 N N . ASN A 1 96 ? 2.987 -9.323 -7.000 1.00 94.38 96 ASN A N 1
ATOM 779 C CA . ASN A 1 96 ? 4.294 -9.860 -7.406 1.00 94.38 96 ASN A CA 1
ATOM 780 C C . ASN A 1 96 ? 4.956 -10.545 -6.204 1.00 94.38 96 ASN A C 1
ATOM 782 O O . ASN A 1 96 ? 4.984 -9.947 -5.138 1.00 94.38 96 ASN A O 1
ATOM 786 N N . PRO A 1 97 ? 5.532 -11.747 -6.316 1.00 91.88 97 PRO A N 1
ATOM 787 C CA . PRO A 1 97 ? 6.157 -12.419 -5.182 1.00 91.88 97 PRO A CA 1
ATOM 788 C C . PRO A 1 97 ? 7.580 -11.894 -4.945 1.00 91.88 97 PRO A C 1
ATOM 790 O O . PRO A 1 97 ? 8.543 -12.657 -5.003 1.00 91.88 97 PRO A O 1
ATOM 793 N N . ILE A 1 98 ? 7.724 -10.591 -4.682 1.00 92.62 98 ILE A N 1
ATOM 794 C CA . ILE A 1 98 ? 9.021 -9.963 -4.418 1.00 92.62 98 ILE A CA 1
ATOM 795 C C . ILE A 1 98 ? 9.531 -10.481 -3.069 1.00 92.62 98 ILE A C 1
ATOM 797 O O . ILE A 1 98 ? 8.918 -10.254 -2.027 1.00 92.62 98 ILE A O 1
ATOM 801 N N . LYS A 1 99 ? 10.652 -11.205 -3.101 1.00 90.75 99 LYS A N 1
ATOM 802 C CA . LYS A 1 99 ? 11.270 -11.869 -1.940 1.00 90.75 99 LYS A CA 1
ATOM 803 C C . LYS A 1 99 ? 12.514 -11.144 -1.443 1.00 90.75 99 LYS A C 1
ATOM 805 O O . LYS A 1 99 ? 12.956 -11.392 -0.324 1.00 90.75 99 LYS A O 1
ATOM 810 N N . TYR A 1 100 ? 13.103 -10.279 -2.268 1.00 88.69 100 TYR A N 1
ATOM 811 C CA . TYR A 1 100 ? 14.334 -9.580 -1.925 1.00 88.69 100 TYR A CA 1
ATOM 812 C C . TYR A 1 100 ? 14.286 -8.092 -2.285 1.00 88.69 100 TYR A C 1
ATOM 814 O O . TYR A 1 100 ? 14.119 -7.710 -3.441 1.00 88.69 100 TYR A O 1
ATOM 822 N N . LEU A 1 101 ? 14.499 -7.268 -1.262 1.00 87.94 101 LEU A N 1
ATOM 823 C CA . LEU A 1 101 ? 14.834 -5.852 -1.305 1.00 87.94 101 LEU A CA 1
ATOM 824 C C . LEU A 1 101 ? 15.904 -5.658 -0.234 1.00 87.94 101 LEU A C 1
ATOM 826 O O . LEU A 1 101 ? 15.739 -6.108 0.903 1.00 87.94 101 LEU A O 1
ATOM 830 N N . HIS A 1 102 ? 17.010 -5.005 -0.574 1.00 77.94 102 HIS A N 1
ATOM 831 C CA . HIS A 1 102 ? 18.006 -4.672 0.438 1.00 77.94 102 HIS A CA 1
ATOM 832 C C . HIS A 1 102 ? 17.418 -3.651 1.431 1.00 77.94 102 HIS A C 1
ATOM 834 O O . HIS A 1 102 ? 16.618 -2.797 1.066 1.00 77.94 102 HIS A O 1
ATOM 840 N N . SER A 1 103 ? 17.841 -3.668 2.693 1.00 73.12 103 SER A N 1
ATOM 841 C CA . SER A 1 103 ? 17.390 -2.692 3.705 1.00 73.12 103 SER A CA 1
ATOM 842 C C . SER A 1 103 ? 17.732 -1.224 3.388 1.00 73.12 103 SER A C 1
ATOM 844 O O . SER A 1 103 ? 17.151 -0.319 3.980 1.00 73.12 103 SER A O 1
ATOM 846 N N . ASN A 1 104 ? 18.666 -0.982 2.464 1.00 77.69 104 ASN A N 1
ATOM 847 C CA . ASN A 1 104 ? 19.094 0.339 1.994 1.00 77.69 104 ASN A CA 1
ATOM 848 C C . ASN A 1 104 ? 18.636 0.587 0.549 1.00 77.69 104 ASN A C 1
ATOM 850 O O . ASN A 1 104 ? 19.269 1.356 -0.174 1.00 77.69 104 ASN A O 1
ATOM 854 N N . TYR A 1 105 ? 17.583 -0.115 0.124 1.00 89.38 105 TYR A N 1
ATOM 855 C CA . TYR A 1 105 ? 17.034 0.016 -1.211 1.00 89.38 105 TYR A CA 1
ATOM 856 C C . TYR A 1 105 ? 16.779 1.484 -1.549 1.00 89.38 105 TYR A C 1
ATOM 858 O O . TYR A 1 105 ? 16.186 2.227 -0.762 1.00 89.38 105 TYR A O 1
ATOM 866 N N . ASN A 1 106 ? 17.232 1.900 -2.727 1.00 91.69 106 ASN A N 1
ATOM 867 C CA . ASN A 1 106 ? 17.087 3.276 -3.154 1.00 91.69 106 ASN A CA 1
ATOM 868 C C . ASN A 1 106 ? 15.657 3.544 -3.642 1.00 91.69 106 ASN A C 1
ATOM 870 O O . ASN A 1 106 ? 15.314 3.292 -4.793 1.00 91.69 106 ASN A O 1
ATOM 874 N N . TRP A 1 107 ? 14.822 4.082 -2.756 1.00 93.50 107 TRP A N 1
ATOM 875 C CA . TRP A 1 107 ? 13.465 4.524 -3.085 1.00 93.50 107 TRP A CA 1
ATOM 876 C C . TRP A 1 107 ? 13.386 5.982 -3.554 1.00 93.50 107 TRP A C 1
ATOM 878 O O . TRP A 1 107 ? 12.311 6.443 -3.936 1.00 93.50 107 TRP A O 1
ATOM 888 N N . PHE A 1 108 ? 14.508 6.711 -3.569 1.00 92.50 108 PHE A N 1
ATOM 889 C CA . PHE A 1 108 ? 14.563 8.106 -4.015 1.00 92.50 108 PHE A CA 1
ATOM 890 C C . PHE A 1 108 ? 13.951 8.343 -5.408 1.00 92.50 108 PHE A C 1
ATOM 892 O O . PHE A 1 108 ? 13.247 9.352 -5.564 1.00 92.50 108 PHE A O 1
ATOM 899 N N . PRO A 1 109 ? 14.101 7.421 -6.389 1.00 94.75 109 PRO A N 1
ATOM 900 C CA . PRO A 1 109 ? 13.454 7.566 -7.685 1.00 94.75 109 PRO A CA 1
ATOM 901 C C . PRO A 1 109 ? 11.936 7.739 -7.628 1.00 94.75 109 PRO A C 1
ATOM 903 O O . PRO A 1 109 ? 11.361 8.348 -8.522 1.00 94.75 109 PRO A O 1
ATOM 906 N N . TYR A 1 110 ? 11.284 7.247 -6.577 1.00 95.62 110 TYR A N 1
ATOM 907 C CA . TYR A 1 110 ? 9.829 7.215 -6.449 1.00 95.62 110 TYR A CA 1
ATOM 908 C C . TYR A 1 110 ? 9.285 8.328 -5.545 1.00 95.62 110 TYR A C 1
ATOM 910 O O . TYR A 1 110 ? 8.092 8.336 -5.266 1.00 95.62 110 TYR A O 1
ATOM 918 N N . SER A 1 111 ? 10.121 9.263 -5.084 1.00 94.38 111 SER A N 1
ATOM 919 C CA . SER A 1 111 ? 9.800 10.228 -4.015 1.00 94.38 111 SER A CA 1
ATOM 920 C C . SER A 1 111 ? 8.522 11.056 -4.207 1.00 94.38 111 SER A C 1
ATOM 922 O O . SER A 1 111 ? 7.926 11.442 -3.207 1.00 94.38 111 SER A O 1
ATOM 924 N N . TYR A 1 112 ? 8.059 11.282 -5.442 1.00 95.50 112 TYR A N 1
ATOM 925 C CA . TYR A 1 112 ? 6.808 11.998 -5.749 1.00 95.50 112 TYR A CA 1
ATOM 926 C C . TYR A 1 112 ? 5.532 11.143 -5.665 1.00 95.50 112 TYR A C 1
ATO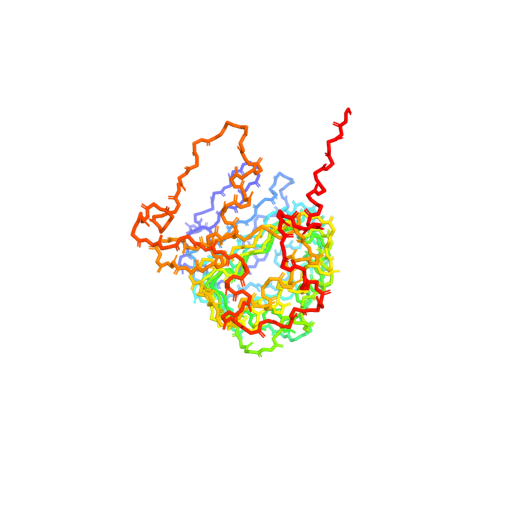M 928 O O . TYR A 1 112 ? 4.434 11.674 -5.825 1.00 95.50 112 TYR A O 1
ATOM 936 N N . THR A 1 113 ? 5.660 9.843 -5.377 1.00 97.44 113 THR A N 1
ATOM 937 C CA . THR A 1 113 ? 4.532 8.906 -5.318 1.00 97.44 113 THR A CA 1
ATOM 938 C C . THR A 1 113 ? 3.494 9.358 -4.297 1.00 97.44 113 THR A C 1
ATOM 940 O O . THR A 1 113 ? 3.804 9.535 -3.119 1.00 97.44 113 THR A O 1
ATOM 943 N N . LYS A 1 114 ? 2.244 9.459 -4.754 1.00 97.69 114 LYS A N 1
ATOM 944 C CA . LYS A 1 114 ? 1.067 9.734 -3.922 1.00 97.69 114 LYS A CA 1
ATOM 945 C C . LYS A 1 114 ? 0.294 8.468 -3.574 1.00 97.69 114 LYS A C 1
ATOM 947 O O . LYS A 1 114 ? -0.257 8.364 -2.487 1.00 97.69 114 LYS A O 1
ATOM 952 N N . ASN A 1 115 ? 0.262 7.505 -4.492 1.00 98.44 115 ASN A N 1
ATOM 953 C CA . ASN A 1 115 ? -0.478 6.257 -4.357 1.00 98.44 115 ASN A CA 1
ATOM 954 C C . ASN A 1 115 ? 0.500 5.086 -4.401 1.00 98.44 115 ASN A C 1
ATOM 956 O O . ASN A 1 115 ? 1.097 4.827 -5.448 1.00 98.44 115 ASN A O 1
ATOM 960 N N . LEU A 1 116 ? 0.647 4.384 -3.281 1.00 98.06 116 LEU A N 1
ATOM 961 C CA . LEU A 1 116 ? 1.491 3.200 -3.162 1.00 98.06 116 LEU A CA 1
ATOM 962 C C . LEU A 1 116 ? 0.619 1.966 -2.950 1.00 98.06 116 LEU A C 1
ATOM 964 O O . LEU A 1 116 ? -0.088 1.881 -1.950 1.00 98.06 116 LEU A O 1
ATOM 968 N N . LEU A 1 117 ? 0.688 1.008 -3.872 1.00 98.06 117 LEU A N 1
ATOM 969 C CA . LEU A 1 117 ? -0.082 -0.228 -3.792 1.00 98.06 117 LEU A CA 1
ATOM 970 C C . LEU A 1 117 ? 0.864 -1.430 -3.697 1.00 98.06 117 LEU A C 1
ATOM 972 O O . LEU A 1 117 ? 1.652 -1.698 -4.607 1.00 98.06 117 LEU A O 1
ATOM 976 N N . LEU A 1 118 ? 0.787 -2.124 -2.564 1.00 96.12 118 LEU A N 1
ATOM 977 C CA . LEU A 1 118 ? 1.590 -3.281 -2.164 1.00 96.12 118 LEU A CA 1
ATOM 978 C C . LEU A 1 118 ? 0.692 -4.441 -1.698 1.00 96.12 118 LEU A C 1
ATOM 980 O O . LEU A 1 118 ? 1.045 -5.213 -0.807 1.00 96.12 118 LEU A O 1
ATOM 984 N N . LYS A 1 119 ? -0.483 -4.579 -2.302 1.00 94.88 119 LYS A N 1
ATOM 985 C CA . LYS A 1 119 ? -1.428 -5.653 -2.033 1.00 94.88 119 LYS A CA 1
ATOM 986 C C . LYS A 1 119 ? -0.813 -7.021 -2.304 1.00 94.88 119 LYS A C 1
ATOM 988 O O . LYS A 1 119 ? -0.213 -7.251 -3.361 1.00 94.88 119 LYS A O 1
ATOM 993 N N . ASN A 1 120 ? -1.051 -7.949 -1.377 1.00 93.12 120 ASN A N 1
ATOM 994 C CA . ASN A 1 120 ? -0.567 -9.329 -1.446 1.00 93.12 120 ASN A CA 1
ATOM 995 C C . ASN A 1 120 ? 0.961 -9.404 -1.642 1.00 93.12 120 ASN A C 1
ATOM 997 O O . ASN A 1 120 ? 1.468 -10.104 -2.520 1.00 93.12 120 ASN A O 1
ATOM 1001 N N . GLN A 1 121 ? 1.680 -8.616 -0.840 1.00 90.75 121 GLN A N 1
ATOM 1002 C CA . GLN A 1 121 ? 3.139 -8.574 -0.779 1.00 90.75 121 GLN A CA 1
ATOM 1003 C C . GLN A 1 121 ? 3.671 -9.131 0.545 1.00 90.75 121 GLN A C 1
ATOM 1005 O O . GLN A 1 121 ? 2.971 -9.181 1.561 1.00 90.75 121 GLN A O 1
ATOM 1010 N N . GLN A 1 122 ? 4.962 -9.474 0.559 1.00 88.56 122 GLN A N 1
ATOM 1011 C CA . GLN A 1 122 ? 5.721 -9.629 1.803 1.00 88.56 122 GLN A CA 1
ATOM 1012 C C . GLN A 1 122 ? 6.025 -8.241 2.383 1.00 88.56 122 GLN A C 1
ATOM 1014 O O . GLN A 1 122 ? 7.093 -7.674 2.154 1.00 88.56 122 GLN A O 1
ATOM 1019 N N . LEU A 1 123 ? 5.069 -7.657 3.106 1.00 88.38 123 LEU A N 1
ATOM 1020 C CA . LEU A 1 123 ? 5.126 -6.255 3.535 1.00 88.38 123 LEU A CA 1
ATOM 1021 C C . LEU A 1 123 ? 6.324 -5.943 4.428 1.00 88.38 123 LEU A C 1
ATOM 1023 O O . LEU A 1 123 ? 6.880 -4.852 4.328 1.00 88.38 123 LEU A O 1
ATOM 1027 N N . ASP A 1 124 ? 6.776 -6.906 5.231 1.00 87.00 124 ASP A N 1
ATOM 1028 C CA . ASP A 1 124 ? 8.013 -6.798 6.013 1.00 87.00 124 ASP A CA 1
ATOM 1029 C C . ASP A 1 124 ? 9.193 -6.283 5.204 1.00 87.00 124 ASP A C 1
ATOM 1031 O O . ASP A 1 124 ? 9.967 -5.455 5.681 1.00 87.00 124 ASP A O 1
ATOM 1035 N N . LEU A 1 125 ? 9.338 -6.800 3.987 1.00 89.31 125 LEU A N 1
ATOM 1036 C CA . LEU A 1 125 ? 10.444 -6.496 3.101 1.00 89.31 125 LEU A CA 1
ATOM 1037 C C . LEU A 1 125 ? 10.424 -5.015 2.706 1.00 89.31 125 LEU A C 1
ATOM 1039 O O . LEU A 1 125 ? 11.428 -4.311 2.826 1.00 89.31 125 LEU A O 1
ATOM 1043 N N . PHE A 1 126 ? 9.248 -4.529 2.309 1.00 91.06 126 PHE A N 1
ATOM 1044 C CA . PHE A 1 126 ? 9.026 -3.142 1.921 1.00 91.06 126 PHE A CA 1
ATOM 1045 C C . PHE A 1 126 ? 9.160 -2.196 3.114 1.00 91.06 126 PHE A C 1
ATOM 1047 O O . PHE A 1 126 ? 9.895 -1.211 3.036 1.00 91.06 126 PHE A O 1
ATOM 1054 N N . LEU A 1 127 ? 8.536 -2.515 4.249 1.00 88.06 127 LEU A N 1
ATOM 1055 C CA . LEU A 1 127 ? 8.620 -1.695 5.457 1.00 88.06 127 LEU A CA 1
ATOM 1056 C C . LEU A 1 127 ? 10.069 -1.588 5.955 1.00 88.06 127 LEU A C 1
ATOM 1058 O O . LEU A 1 127 ? 10.557 -0.476 6.160 1.00 88.06 127 LEU A O 1
ATOM 1062 N N . LYS A 1 128 ? 10.807 -2.707 6.039 1.00 87.88 128 LYS A N 1
ATOM 1063 C CA . LYS A 1 128 ? 12.226 -2.733 6.453 1.00 87.88 128 LYS A CA 1
ATOM 1064 C C . LYS A 1 128 ? 13.150 -1.976 5.500 1.00 87.88 128 LYS A C 1
ATOM 1066 O O . LYS A 1 128 ? 14.175 -1.465 5.947 1.00 87.88 128 LYS A O 1
ATOM 1071 N N . SER A 1 129 ? 12.781 -1.860 4.224 1.00 89.31 129 SER A N 1
ATOM 1072 C CA . SER A 1 129 ? 13.501 -1.036 3.243 1.00 89.31 129 SER A CA 1
ATOM 1073 C C . SER A 1 129 ? 13.264 0.477 3.408 1.00 89.31 129 SER A C 1
ATOM 1075 O O . SER A 1 129 ? 13.796 1.269 2.638 1.00 89.31 129 SER A O 1
ATOM 1077 N N . ASN A 1 130 ? 12.491 0.890 4.424 1.00 88.12 130 ASN A N 1
ATOM 1078 C CA . ASN A 1 130 ? 12.140 2.278 4.739 1.00 88.12 130 ASN A CA 1
ATOM 1079 C C . ASN A 1 130 ? 11.391 3.019 3.618 1.00 88.12 130 ASN A C 1
ATOM 1081 O O . ASN A 1 130 ? 11.407 4.251 3.601 1.00 88.12 130 ASN A O 1
ATOM 1085 N N . ILE A 1 131 ? 10.683 2.298 2.740 1.00 92.00 131 ILE A N 1
ATOM 1086 C CA . ILE A 1 131 ? 9.924 2.896 1.631 1.00 92.00 131 ILE A CA 1
ATOM 1087 C C . ILE A 1 131 ? 9.018 4.043 2.104 1.00 92.00 131 ILE A C 1
ATOM 1089 O O . ILE A 1 131 ? 9.038 5.133 1.543 1.00 92.00 131 ILE A O 1
ATOM 1093 N N . LEU A 1 132 ? 8.300 3.859 3.213 1.00 91.44 132 LEU A N 1
ATOM 1094 C CA . LEU A 1 132 ? 7.369 4.863 3.729 1.00 91.44 132 LEU A CA 1
ATOM 1095 C C . LEU A 1 132 ? 8.071 6.147 4.203 1.00 91.44 132 LEU A C 1
ATOM 1097 O O . LEU A 1 132 ? 7.482 7.218 4.128 1.00 91.44 132 LEU A O 1
ATOM 1101 N N . LYS A 1 133 ? 9.339 6.075 4.635 1.00 89.00 133 LYS A N 1
ATOM 1102 C CA . LYS A 1 133 ? 10.139 7.254 5.033 1.00 89.00 133 LYS A CA 1
ATOM 1103 C C . LYS A 1 133 ? 10.667 8.046 3.843 1.00 89.00 133 LYS A C 1
ATOM 1105 O O . LYS A 1 133 ? 10.975 9.224 3.983 1.00 89.00 133 LYS A O 1
ATOM 1110 N N . THR A 1 134 ? 10.804 7.398 2.692 1.00 89.75 134 THR A N 1
ATOM 1111 C CA . THR A 1 134 ? 11.363 7.994 1.471 1.00 89.75 134 THR A CA 1
ATOM 1112 C C . THR A 1 134 ? 10.312 8.600 0.542 1.00 89.75 134 THR A C 1
ATOM 1114 O O . THR A 1 134 ? 10.678 9.252 -0.433 1.00 89.75 134 THR A O 1
ATOM 1117 N N . LEU A 1 135 ? 9.024 8.402 0.840 1.00 93.31 135 LEU A N 1
ATOM 1118 C CA . LEU A 1 135 ? 7.896 8.861 0.028 1.00 93.31 135 LEU A CA 1
ATOM 1119 C C . LEU A 1 135 ? 7.063 9.910 0.799 1.00 93.31 135 LEU A C 1
ATOM 1121 O O . LEU A 1 135 ? 6.026 9.579 1.372 1.00 93.31 135 LEU A O 1
ATOM 1125 N N . PRO A 1 136 ? 7.506 11.182 0.859 1.00 91.44 136 PRO A N 1
ATOM 1126 C CA . PRO A 1 136 ? 6.882 12.212 1.701 1.00 91.44 136 PRO A CA 1
ATOM 1127 C C . PRO A 1 136 ? 5.506 12.695 1.211 1.00 91.44 136 PRO A C 1
ATOM 1129 O O . PRO A 1 136 ? 4.774 13.339 1.964 1.00 91.44 136 PRO A O 1
ATOM 1132 N N . TYR A 1 137 ? 5.147 12.413 -0.043 1.00 93.81 137 TYR A N 1
ATOM 1133 C CA . TYR A 1 137 ? 3.894 12.864 -0.657 1.00 93.81 137 TYR A CA 1
ATOM 1134 C C . TYR A 1 137 ? 2.799 11.790 -0.677 1.00 93.81 137 TYR A C 1
ATOM 1136 O O . TYR A 1 137 ? 1.805 11.971 -1.374 1.00 93.81 137 TYR A O 1
ATOM 1144 N N . LEU A 1 138 ? 2.964 10.686 0.063 1.00 95.69 138 LEU A N 1
ATOM 1145 C CA . LEU A 1 138 ? 1.953 9.631 0.112 1.00 95.69 138 LEU A CA 1
ATOM 1146 C C . LEU A 1 138 ? 0.615 10.163 0.635 1.00 95.69 138 LEU A C 1
ATOM 1148 O O . LEU A 1 138 ? 0.528 10.696 1.740 1.00 95.69 138 LEU A O 1
ATOM 1152 N N . GLU A 1 139 ? -0.414 9.953 -0.176 1.00 96.38 139 GLU A N 1
ATOM 1153 C CA . GLU A 1 139 ? -1.817 10.239 0.108 1.00 96.38 139 GLU A CA 1
ATOM 1154 C C . GLU A 1 139 ? -2.590 8.932 0.327 1.00 96.38 139 GLU A C 1
ATOM 1156 O O . GLU A 1 139 ? -3.424 8.860 1.221 1.00 96.38 139 GLU A O 1
ATOM 1161 N N . ASN A 1 140 ? -2.298 7.877 -0.439 1.00 97.88 140 ASN A N 1
ATOM 1162 C CA . ASN A 1 140 ? -3.006 6.599 -0.354 1.00 97.88 140 ASN A CA 1
ATOM 1163 C C . ASN A 1 140 ? -2.023 5.427 -0.307 1.00 97.88 140 ASN A C 1
ATOM 1165 O O . ASN A 1 140 ? -1.110 5.335 -1.136 1.00 97.88 140 ASN A O 1
ATOM 1169 N N . ILE A 1 141 ? -2.228 4.517 0.644 1.00 96.56 141 ILE A N 1
ATOM 1170 C CA . ILE A 1 141 ? -1.393 3.326 0.823 1.00 96.56 141 ILE A CA 1
ATOM 1171 C C . ILE A 1 141 ? -2.285 2.084 0.873 1.00 96.56 141 ILE A C 1
ATOM 1173 O O . ILE A 1 141 ? -3.096 1.946 1.780 1.00 96.56 141 ILE A O 1
ATOM 1177 N N . ASP A 1 142 ? -2.101 1.152 -0.057 1.00 97.50 142 ASP A N 1
ATOM 1178 C CA . ASP A 1 142 ? -2.750 -0.163 -0.023 1.00 97.50 142 ASP A CA 1
ATOM 1179 C C . ASP A 1 142 ? -1.730 -1.235 0.375 1.00 97.50 142 ASP A C 1
ATOM 1181 O O . ASP A 1 142 ? -0.809 -1.551 -0.378 1.00 97.50 142 ASP A O 1
ATOM 1185 N N . LEU A 1 143 ? -1.892 -1.782 1.576 1.00 95.06 143 LEU A N 1
ATOM 1186 C CA . LEU A 1 143 ? -1.133 -2.899 2.138 1.00 95.06 143 LEU A CA 1
ATOM 1187 C C . LEU A 1 143 ? -2.026 -4.145 2.305 1.00 95.06 143 LEU A C 1
ATOM 1189 O O . LEU A 1 143 ? -1.680 -5.072 3.036 1.00 95.06 143 LEU A O 1
ATOM 1193 N N . SER A 1 144 ? -3.206 -4.179 1.684 1.00 95.06 144 SER A N 1
ATOM 1194 C CA . SER A 1 144 ? -4.188 -5.236 1.920 1.00 95.06 144 SER A CA 1
ATOM 1195 C C . SER A 1 144 ? -3.671 -6.622 1.508 1.00 95.06 144 SER A C 1
ATOM 1197 O O . SER A 1 144 ? -2.819 -6.771 0.630 1.00 95.06 144 SER A O 1
ATOM 1199 N N . HIS A 1 145 ? -4.166 -7.681 2.151 1.00 94.00 145 HIS A N 1
ATOM 1200 C CA . HIS A 1 145 ? -3.747 -9.075 1.921 1.00 94.00 145 HIS A CA 1
ATOM 1201 C C . HIS A 1 145 ? -2.243 -9.355 2.092 1.00 94.00 145 HIS A C 1
ATOM 1203 O O . HIS A 1 145 ? -1.771 -10.426 1.713 1.00 94.00 145 HIS A O 1
ATOM 1209 N N . GLY A 1 146 ? -1.468 -8.401 2.603 1.00 88.06 146 GLY A N 1
ATOM 1210 C CA . GLY A 1 146 ? -0.048 -8.581 2.838 1.00 88.06 146 GLY A CA 1
ATOM 1211 C C . GLY A 1 146 ? 0.250 -9.236 4.185 1.00 88.06 146 GLY A C 1
ATOM 1212 O O . GLY A 1 146 ? -0.580 -9.261 5.095 1.00 88.06 146 GLY A O 1
ATOM 1213 N N . PHE A 1 147 ? 1.470 -9.754 4.312 1.00 84.56 147 PHE A N 1
ATOM 1214 C CA . PHE A 1 147 ? 1.963 -10.353 5.552 1.00 84.56 147 PHE A CA 1
ATOM 1215 C C . PHE A 1 147 ? 2.972 -9.436 6.254 1.00 84.56 147 PHE A C 1
ATOM 1217 O O . PHE A 1 147 ? 3.944 -8.995 5.633 1.00 84.56 147 PHE A O 1
ATOM 1224 N N . ILE A 1 148 ? 2.753 -9.185 7.545 1.00 78.38 148 ILE A N 1
ATOM 1225 C CA . ILE A 1 148 ? 3.578 -8.366 8.438 1.00 78.38 148 ILE A CA 1
ATOM 1226 C C . ILE A 1 148 ? 4.003 -9.226 9.641 1.00 78.38 148 ILE A C 1
ATOM 1228 O O . ILE A 1 148 ? 3.165 -9.764 10.362 1.00 78.38 148 ILE A O 1
ATOM 1232 N N . SER A 1 149 ? 5.306 -9.345 9.882 1.00 69.31 149 SER A N 1
ATOM 1233 C CA . SER A 1 149 ? 5.879 -9.844 11.135 1.00 69.31 149 SER A CA 1
ATOM 1234 C C . SER A 1 149 ? 5.741 -8.797 12.241 1.00 69.31 149 SER A C 1
ATOM 1236 O O . SER A 1 149 ? 5.813 -7.589 12.004 1.00 69.31 149 SER A O 1
ATOM 1238 N N . GLU A 1 150 ? 5.504 -9.261 13.466 1.00 65.25 150 GLU A N 1
ATOM 1239 C CA . GLU A 1 150 ? 5.212 -8.405 14.616 1.00 65.25 150 GLU A CA 1
ATOM 1240 C C . GLU A 1 150 ? 6.290 -7.316 14.847 1.00 65.25 150 GLU A C 1
ATOM 1242 O O . GLU A 1 150 ? 7.481 -7.546 14.630 1.00 65.25 150 GLU A O 1
ATOM 1247 N N . ASN A 1 151 ? 5.863 -6.144 15.349 1.00 63.62 151 ASN A N 1
ATOM 1248 C CA . ASN A 1 151 ? 6.673 -4.991 15.811 1.00 63.62 151 ASN A CA 1
ATOM 1249 C C . ASN A 1 151 ? 7.087 -3.893 14.806 1.00 63.62 151 ASN A C 1
ATOM 1251 O O . ASN A 1 151 ? 7.955 -3.081 15.128 1.00 63.62 151 ASN A O 1
ATOM 1255 N N . LEU A 1 152 ? 6.481 -3.782 13.619 1.00 63.97 152 LEU A N 1
ATOM 1256 C CA . LEU A 1 152 ? 6.977 -2.831 12.606 1.00 63.97 152 LEU A CA 1
ATOM 1257 C C . LEU A 1 152 ? 6.363 -1.411 12.651 1.00 63.97 152 LEU A C 1
ATOM 1259 O O . LEU A 1 152 ? 7.032 -0.446 12.284 1.00 63.97 152 LEU A O 1
ATOM 1263 N N . ILE A 1 153 ? 5.130 -1.207 13.115 1.00 65.94 153 ILE A N 1
ATOM 1264 C CA . ILE A 1 153 ? 4.418 0.044 12.779 1.00 65.94 153 ILE A CA 1
ATOM 1265 C C . ILE A 1 153 ? 5.087 1.318 13.330 1.00 65.94 153 ILE A C 1
ATOM 1267 O O . ILE A 1 153 ? 5.358 2.233 12.554 1.00 65.94 153 ILE A O 1
ATOM 1271 N N . LYS A 1 154 ? 5.493 1.360 14.606 1.00 61.78 154 LYS A N 1
ATOM 1272 C CA . LYS A 1 154 ? 6.161 2.551 15.179 1.00 61.78 154 LYS A CA 1
ATOM 1273 C C . LYS A 1 154 ? 7.533 2.859 14.570 1.00 61.78 154 LYS A C 1
ATOM 1275 O O . LYS A 1 154 ? 7.977 4.002 14.604 1.00 61.78 154 LYS A O 1
ATOM 1280 N N . SER A 1 155 ? 8.239 1.861 14.039 1.00 67.75 155 SER A N 1
ATOM 1281 C CA . SER A 1 155 ? 9.597 2.055 13.510 1.00 67.75 155 SER A CA 1
ATOM 1282 C C . SER A 1 155 ? 9.619 2.483 12.045 1.00 67.75 155 SER A C 1
ATOM 1284 O O . SER A 1 155 ? 10.612 3.073 11.600 1.00 67.75 155 SER A O 1
ATOM 1286 N N . TYR A 1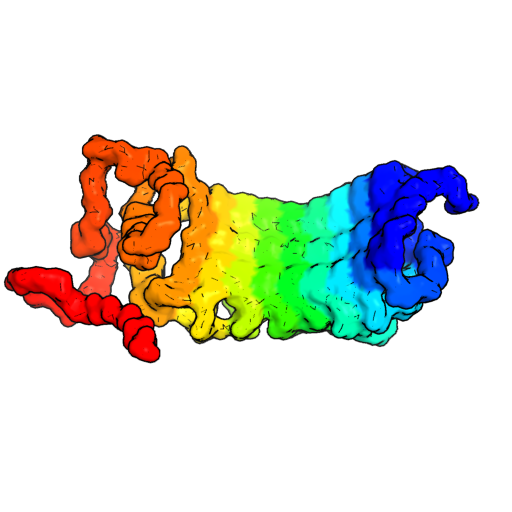 156 ? 8.554 2.191 11.294 1.00 74.44 156 TYR A N 1
ATOM 1287 C CA . TYR A 1 156 ? 8.543 2.325 9.837 1.00 74.44 156 TYR A CA 1
ATOM 1288 C C . TYR A 1 156 ? 7.480 3.280 9.295 1.00 74.44 156 TYR A C 1
ATOM 1290 O O . TYR A 1 156 ? 7.623 3.704 8.151 1.00 74.44 156 TYR A O 1
ATOM 1298 N N . PHE A 1 157 ? 6.495 3.691 10.099 1.00 79.44 157 PHE A N 1
ATOM 1299 C CA . PHE A 1 157 ? 5.573 4.765 9.733 1.00 79.44 157 PHE A CA 1
ATOM 1300 C C . PHE A 1 157 ? 6.135 6.116 10.199 1.00 79.44 157 PHE A C 1
ATOM 1302 O O . PHE A 1 157 ? 6.155 6.386 11.400 1.00 79.44 157 PHE A O 1
ATOM 1309 N N . PRO A 1 158 ? 6.638 6.976 9.294 1.00 82.19 158 PRO A N 1
ATOM 1310 C CA . PRO A 1 158 ? 6.968 8.354 9.652 1.00 82.19 158 PRO A CA 1
ATOM 1311 C C . PRO A 1 158 ? 5.695 9.162 9.946 1.00 82.19 158 PRO A C 1
ATOM 1313 O O . PRO A 1 158 ? 4.574 8.659 9.853 1.00 82.19 158 PRO A O 1
ATOM 1316 N N . ASN A 1 159 ? 5.863 10.447 10.248 1.00 82.25 159 ASN A N 1
ATOM 1317 C CA . ASN A 1 159 ? 4.753 11.390 10.173 1.00 82.25 159 ASN A CA 1
ATOM 1318 C C . ASN A 1 159 ? 4.281 11.471 8.716 1.00 82.25 159 ASN A C 1
ATOM 1320 O O . ASN A 1 159 ? 5.064 11.834 7.837 1.00 82.25 159 ASN A O 1
ATOM 1324 N N . MET A 1 160 ? 3.017 11.132 8.467 1.00 81.75 160 MET A N 1
ATOM 1325 C CA . MET A 1 160 ? 2.428 11.133 7.128 1.00 81.75 160 MET A CA 1
ATOM 1326 C C . MET A 1 160 ? 1.379 12.241 7.013 1.00 81.75 160 MET A C 1
ATOM 1328 O O . MET A 1 160 ? 0.180 11.985 6.972 1.00 81.75 160 MET A O 1
ATOM 1332 N N . SER A 1 161 ? 1.835 13.493 6.961 1.00 85.62 161 SER A N 1
ATOM 1333 C CA . SER A 1 161 ? 0.955 14.673 6.981 1.00 85.62 161 SER A CA 1
ATOM 1334 C C . SER A 1 161 ? 0.007 14.786 5.784 1.00 85.62 161 SER A C 1
ATOM 1336 O O . SER A 1 161 ? -0.909 15.591 5.829 1.00 85.62 161 SER A O 1
ATOM 1338 N N . ASN A 1 162 ? 0.237 14.021 4.715 1.00 91.06 162 ASN A N 1
ATOM 1339 C CA . ASN A 1 162 ? -0.589 14.030 3.507 1.00 91.06 162 ASN A CA 1
ATOM 1340 C C . ASN A 1 162 ? -1.491 12.790 3.391 1.00 91.06 162 ASN A C 1
ATOM 1342 O O . ASN A 1 162 ? -2.253 12.703 2.437 1.00 91.06 162 ASN A O 1
ATOM 1346 N N . LEU A 1 163 ? -1.408 11.827 4.322 1.00 93.06 163 LEU A N 1
ATOM 1347 C CA . LEU A 1 163 ? -2.087 10.534 4.198 1.00 93.06 163 LEU A CA 1
ATOM 1348 C C . LEU A 1 163 ? -3.603 10.684 4.315 1.00 93.06 163 LEU A C 1
ATOM 1350 O O . LEU A 1 163 ? -4.107 10.978 5.388 1.00 93.06 163 LEU A O 1
ATOM 1354 N N . ILE A 1 164 ? -4.325 10.432 3.235 1.00 94.25 164 ILE A N 1
ATOM 1355 C CA . ILE A 1 164 ? -5.787 10.462 3.159 1.00 94.25 164 ILE A CA 1
ATOM 1356 C C . ILE A 1 164 ? -6.363 9.072 3.415 1.00 94.25 164 ILE A C 1
ATOM 1358 O O . ILE A 1 164 ? -7.421 8.951 4.026 1.00 94.25 164 ILE A O 1
ATOM 1362 N N . SER A 1 165 ? -5.689 8.012 2.963 1.00 95.38 165 SER A N 1
ATOM 1363 C CA . SER A 1 165 ? -6.176 6.656 3.195 1.00 95.38 165 SER A CA 1
ATOM 1364 C C . SER A 1 165 ? -5.082 5.614 3.367 1.00 95.38 165 SER A C 1
ATOM 1366 O O . SER A 1 165 ? -4.007 5.678 2.764 1.00 95.38 165 SER A O 1
ATOM 1368 N N . ILE A 1 166 ? -5.391 4.612 4.187 1.00 94.88 166 ILE A N 1
ATOM 1369 C CA . ILE A 1 166 ? -4.580 3.415 4.350 1.00 94.88 166 ILE A CA 1
ATOM 1370 C C . ILE A 1 166 ? -5.463 2.170 4.396 1.00 94.88 166 ILE A C 1
ATOM 1372 O O . ILE A 1 166 ? -6.404 2.080 5.184 1.00 94.88 166 ILE A O 1
ATOM 1376 N N . ASP A 1 167 ? -5.139 1.191 3.557 1.00 95.62 167 ASP A N 1
ATOM 1377 C CA . ASP A 1 167 ? -5.782 -0.115 3.550 1.00 95.62 167 ASP A CA 1
ATOM 1378 C C . ASP A 1 167 ? -4.841 -1.176 4.113 1.00 95.62 167 ASP A C 1
ATOM 1380 O O . ASP A 1 167 ? -3.784 -1.454 3.555 1.00 95.62 167 ASP A O 1
ATOM 1384 N N . VAL A 1 168 ? -5.226 -1.771 5.239 1.00 93.38 168 VAL A N 1
ATOM 1385 C CA . VAL A 1 168 ? -4.537 -2.918 5.846 1.00 93.38 168 VAL A CA 1
ATOM 1386 C C . VAL A 1 168 ? -5.470 -4.124 5.946 1.00 93.38 168 VAL A C 1
ATOM 1388 O O . VAL A 1 168 ? -5.228 -5.036 6.736 1.00 93.38 168 VAL A O 1
ATOM 1391 N N . SER A 1 169 ? -6.546 -4.148 5.161 1.00 92.81 169 SER A N 1
ATOM 1392 C CA . SER A 1 169 ? -7.548 -5.212 5.166 1.00 92.81 169 SER A CA 1
ATOM 1393 C C . SER A 1 169 ? -6.932 -6.574 4.857 1.00 92.81 169 SER A C 1
ATOM 1395 O O . SER A 1 169 ? -6.037 -6.688 4.020 1.00 92.81 169 SER A O 1
ATOM 1397 N N . TYR A 1 170 ? -7.446 -7.628 5.488 1.00 92.62 170 TYR A N 1
ATOM 1398 C CA . TYR A 1 170 ? -7.033 -9.019 5.272 1.00 92.62 170 TYR A CA 1
ATOM 1399 C C . TYR A 1 170 ? -5.528 -9.265 5.458 1.00 92.62 170 TYR A C 1
ATOM 1401 O O . TYR A 1 170 ? -4.959 -10.166 4.843 1.00 92.62 170 TYR A O 1
ATOM 1409 N N . THR A 1 171 ? -4.869 -8.454 6.280 1.00 91.12 171 THR A N 1
ATOM 1410 C CA . THR A 1 171 ? -3.498 -8.706 6.733 1.00 91.12 171 THR A CA 1
ATOM 1411 C C . THR A 1 171 ? -3.520 -9.570 7.992 1.00 91.12 171 THR A C 1
ATOM 1413 O O . THR A 1 171 ? -4.561 -9.773 8.609 1.00 91.12 171 THR A O 1
ATOM 1416 N N . ASN A 1 172 ? -2.363 -10.068 8.414 1.00 88.75 172 ASN A N 1
ATOM 1417 C CA . ASN A 1 172 ? -2.207 -10.800 9.675 1.00 88.75 172 ASN A CA 1
ATOM 1418 C C . ASN A 1 172 ? -1.866 -9.876 10.863 1.00 88.75 172 ASN A C 1
ATOM 1420 O O . ASN A 1 172 ? -1.192 -10.306 11.801 1.00 88.75 172 ASN A O 1
ATOM 1424 N N . LEU A 1 173 ? -2.255 -8.598 10.802 1.00 86.88 173 LEU A N 1
ATOM 1425 C CA . LEU A 1 173 ? -1.995 -7.654 11.884 1.00 86.88 173 LEU A CA 1
ATOM 1426 C C . LEU A 1 173 ? -2.691 -8.101 13.169 1.00 86.88 173 LEU A C 1
ATOM 1428 O O . LEU A 1 173 ? -3.878 -8.410 13.174 1.00 86.88 173 LEU A O 1
ATOM 1432 N N . THR A 1 174 ? -1.947 -8.104 14.273 1.00 85.81 174 THR A N 1
ATOM 1433 C CA . THR A 1 174 ? -2.532 -8.311 15.597 1.00 85.81 174 THR A CA 1
ATOM 1434 C C . THR A 1 174 ? -3.226 -7.037 16.068 1.00 85.81 174 THR A C 1
ATOM 1436 O O . THR A 1 174 ? -2.882 -5.926 15.655 1.00 85.81 174 THR A O 1
ATOM 1439 N N . GLU A 1 175 ? -4.171 -7.177 16.990 1.00 84.31 175 GLU A N 1
ATOM 1440 C CA . GLU A 1 175 ? -4.918 -6.046 17.549 1.00 84.31 175 GLU A CA 1
ATOM 1441 C C . GLU A 1 175 ? -4.009 -4.976 18.167 1.00 84.31 175 GLU A C 1
ATOM 1443 O O . GLU A 1 175 ? -4.225 -3.786 17.955 1.00 84.31 175 GLU A O 1
ATOM 1448 N N . ASN A 1 176 ? -2.939 -5.385 18.858 1.00 85.06 176 ASN A N 1
ATOM 1449 C CA . ASN A 1 176 ? -1.946 -4.462 19.416 1.00 85.06 176 ASN A CA 1
ATOM 1450 C C . ASN A 1 176 ? -1.277 -3.614 18.329 1.00 85.06 176 ASN A C 1
ATOM 1452 O O . ASN A 1 176 ? -1.024 -2.427 18.528 1.00 85.06 176 ASN A O 1
ATOM 1456 N N . ILE A 1 177 ? -1.007 -4.211 17.167 1.00 85.94 177 ILE A N 1
ATOM 1457 C CA . ILE A 1 177 ? -0.407 -3.502 16.040 1.00 85.94 177 ILE A CA 1
ATOM 1458 C C . ILE A 1 177 ? -1.420 -2.531 15.415 1.00 85.94 177 ILE A C 1
ATOM 1460 O O . ILE A 1 177 ? -1.048 -1.412 15.066 1.00 85.94 177 ILE A O 1
ATOM 1464 N N . ILE A 1 178 ? -2.699 -2.910 15.334 1.00 88.12 178 ILE A N 1
ATOM 1465 C CA . ILE A 1 178 ? -3.777 -2.006 14.902 1.00 88.12 178 ILE A CA 1
ATOM 1466 C C . ILE A 1 178 ? -3.891 -0.818 15.865 1.00 88.12 178 ILE A C 1
ATOM 1468 O O . ILE A 1 178 ? -3.899 0.325 15.420 1.00 88.12 178 ILE A O 1
ATOM 1472 N N . ILE A 1 179 ? -3.915 -1.056 17.178 1.00 87.50 179 ILE A N 1
ATOM 1473 C CA . ILE A 1 179 ? -3.948 -0.001 18.206 1.00 87.50 179 ILE A CA 1
ATOM 1474 C C . ILE A 1 179 ? -2.754 0.947 18.050 1.00 87.50 179 ILE A C 1
ATOM 1476 O O . ILE A 1 179 ? -2.925 2.167 18.096 1.00 87.50 179 ILE A O 1
ATOM 1480 N N . ASP A 1 180 ? -1.557 0.407 17.821 1.00 87.44 180 ASP A N 1
ATOM 1481 C CA . ASP A 1 180 ? -0.350 1.201 17.597 1.00 87.44 180 ASP A CA 1
ATOM 1482 C C . ASP A 1 180 ? -0.432 2.047 16.319 1.00 87.44 180 ASP A C 1
ATOM 1484 O O . ASP A 1 180 ? -0.047 3.218 16.349 1.00 87.44 180 ASP A O 1
ATOM 1488 N N . LEU A 1 181 ? -0.969 1.499 15.224 1.00 88.62 181 LEU A N 1
ATOM 1489 C CA . LEU A 1 181 ? -1.222 2.244 13.987 1.00 88.62 181 LEU A CA 1
ATOM 1490 C C . LEU A 1 181 ? -2.194 3.394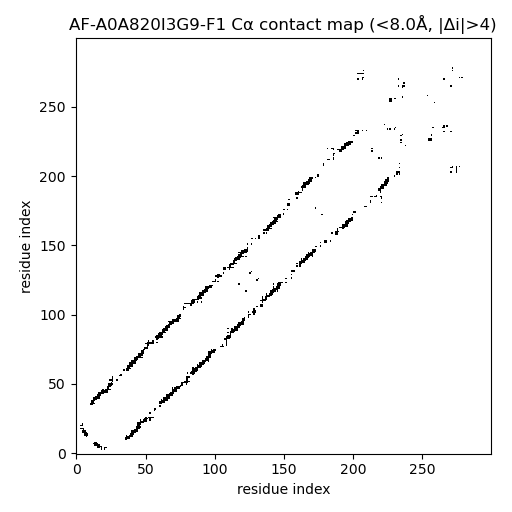 14.221 1.00 88.62 181 LEU A C 1
ATOM 1492 O O . LEU A 1 181 ? -1.889 4.535 13.889 1.00 88.62 181 LEU A O 1
ATOM 1496 N N . LEU A 1 182 ? -3.348 3.097 14.814 1.00 88.81 182 LEU A N 1
ATOM 1497 C CA . LEU A 1 182 ? -4.388 4.084 15.080 1.00 88.81 182 LEU A CA 1
ATOM 1498 C C . LEU A 1 182 ? -3.874 5.190 16.014 1.00 88.81 182 LEU A C 1
ATOM 1500 O O . LEU A 1 182 ? -4.093 6.370 15.753 1.00 88.81 182 LEU A O 1
ATOM 1504 N N . THR A 1 183 ? -3.115 4.826 17.052 1.00 88.38 183 THR A N 1
ATOM 1505 C CA . THR A 1 183 ? -2.473 5.786 17.962 1.00 88.38 183 THR A CA 1
ATOM 1506 C C . THR A 1 183 ? -1.480 6.673 17.214 1.00 88.38 183 THR A C 1
ATOM 1508 O O . THR A 1 183 ? -1.523 7.894 17.350 1.00 88.38 183 THR A O 1
ATOM 1511 N N . HIS A 1 184 ? -0.609 6.088 16.389 1.00 88.25 184 HIS A N 1
ATOM 1512 C CA . HIS A 1 184 ? 0.364 6.846 15.600 1.00 88.25 184 HIS A CA 1
ATOM 1513 C C . HIS A 1 184 ? -0.327 7.823 14.645 1.00 88.25 184 HIS A C 1
ATOM 1515 O O . HIS A 1 184 ? 0.004 9.008 14.619 1.00 88.25 184 HIS A O 1
ATOM 1521 N N . LEU A 1 185 ? -1.334 7.360 13.903 1.00 87.69 185 LEU A N 1
ATOM 1522 C CA . LEU A 1 185 ? -2.086 8.192 12.965 1.00 87.69 185 LEU A CA 1
ATOM 1523 C C . LEU A 1 185 ? -2.846 9.319 13.676 1.00 87.69 185 LEU A C 1
ATOM 1525 O O . LEU A 1 185 ? -2.774 10.461 13.224 1.00 87.69 185 LEU A O 1
ATOM 1529 N N . SER A 1 186 ? -3.467 9.044 14.830 1.00 85.62 186 SER A N 1
ATOM 1530 C CA . SER A 1 186 ? -4.158 10.065 15.639 1.00 85.62 186 SER A CA 1
ATOM 1531 C C . SER A 1 186 ? -3.250 11.200 16.122 1.00 85.62 186 SER A C 1
ATOM 1533 O O . SER A 1 186 ? -3.728 12.295 16.393 1.00 85.62 186 SER A O 1
ATOM 1535 N N . GLN A 1 187 ? -1.945 10.942 16.252 1.00 85.50 187 GLN A N 1
ATOM 1536 C CA . GLN A 1 187 ? -0.969 11.897 16.786 1.00 85.50 187 GLN A CA 1
ATOM 1537 C C . GLN A 1 187 ? -0.191 12.633 15.694 1.00 85.50 187 GLN A C 1
ATOM 1539 O O . GLN A 1 187 ? 0.393 13.683 15.957 1.00 85.50 187 GLN A O 1
ATOM 1544 N N . THR A 1 188 ? -0.128 12.068 14.487 1.00 81.75 188 THR A N 1
ATOM 1545 C CA . THR A 1 188 ? 0.757 12.551 13.414 1.00 81.75 188 THR A CA 1
ATOM 1546 C C . THR A 1 188 ? 0.025 13.223 12.263 1.00 81.75 188 THR A C 1
ATOM 1548 O O . THR A 1 188 ? 0.673 13.749 11.356 1.00 81.75 188 THR A O 1
ATOM 1551 N N . THR A 1 189 ? -1.304 13.246 12.308 1.00 79.94 189 THR A N 1
ATOM 1552 C CA . THR A 1 189 ? -2.151 13.863 11.287 1.00 79.94 189 THR A CA 1
ATOM 1553 C C . THR A 1 189 ? -3.088 14.889 11.905 1.00 79.94 189 THR A C 1
ATOM 1555 O O . THR A 1 189 ? -3.359 14.869 13.104 1.00 79.94 189 THR A O 1
ATOM 1558 N N . ASN A 1 190 ? -3.536 15.838 11.089 1.00 83.50 190 ASN A N 1
ATOM 1559 C CA . ASN A 1 190 ? -4.444 16.914 11.486 1.00 83.50 190 ASN A CA 1
ATOM 1560 C C . ASN A 1 190 ? -5.649 17.029 10.537 1.00 83.50 190 ASN A C 1
ATOM 1562 O O . ASN A 1 190 ? -6.337 18.049 10.526 1.00 83.50 190 ASN A O 1
ATOM 1566 N N . HIS A 1 191 ? -5.893 15.987 9.747 1.00 84.12 191 HIS A N 1
ATOM 1567 C CA . HIS A 1 191 ? -6.986 15.862 8.791 1.00 84.12 191 HIS A CA 1
ATOM 1568 C C . HIS A 1 191 ? -7.579 14.448 8.845 1.00 84.12 191 HIS A C 1
ATOM 1570 O O . HIS A 1 191 ? -7.030 13.557 9.491 1.00 84.12 191 HIS A O 1
ATOM 1576 N N . PHE A 1 192 ? -8.719 14.256 8.180 1.00 86.31 192 PHE A N 1
ATOM 1577 C CA . PHE A 1 192 ? -9.412 12.969 8.127 1.00 86.31 192 PHE A CA 1
ATOM 1578 C C . PHE A 1 192 ? -8.619 11.920 7.336 1.00 86.31 192 PHE A C 1
ATOM 1580 O O . PHE A 1 192 ? -8.173 12.195 6.222 1.00 86.31 192 PHE A O 1
ATOM 1587 N N . ILE A 1 193 ? -8.527 10.709 7.889 1.00 87.69 193 ILE A N 1
ATOM 1588 C CA . ILE A 1 193 ? -7.925 9.536 7.255 1.00 87.69 193 ILE A CA 1
ATOM 1589 C C . ILE A 1 193 ? -8.928 8.388 7.206 1.00 87.69 193 ILE A C 1
ATOM 1591 O O . ILE A 1 193 ? -9.445 7.961 8.240 1.00 87.69 193 ILE A O 1
ATOM 1595 N N . ASP A 1 194 ? -9.118 7.821 6.022 1.00 89.25 194 ASP A N 1
ATOM 1596 C CA . ASP A 1 194 ? -9.842 6.569 5.830 1.00 89.25 194 ASP A CA 1
ATOM 1597 C C . ASP A 1 194 ? -8.936 5.371 6.134 1.00 89.25 194 ASP A C 1
ATOM 1599 O O . ASP A 1 194 ? -7.890 5.182 5.509 1.00 89.25 194 ASP A O 1
ATOM 1603 N N . ILE A 1 195 ? -9.343 4.530 7.083 1.00 90.88 195 ILE A N 1
ATOM 1604 C CA . ILE A 1 195 ? -8.576 3.365 7.531 1.00 90.88 195 ILE A CA 1
ATOM 1605 C C . ILE A 1 195 ? -9.389 2.107 7.264 1.00 90.88 195 ILE A C 1
ATOM 1607 O O . ILE A 1 195 ? -10.362 1.815 7.962 1.00 90.88 195 ILE A O 1
ATOM 1611 N N . TYR A 1 196 ? -8.978 1.339 6.260 1.00 91.88 196 TYR A N 1
ATOM 1612 C CA . TYR A 1 196 ? -9.643 0.096 5.890 1.00 91.88 196 TYR A CA 1
ATOM 1613 C C . TYR A 1 196 ? -9.059 -1.074 6.684 1.00 91.88 196 TYR A C 1
ATOM 1615 O O . TYR A 1 196 ? -7.877 -1.405 6.583 1.00 91.88 196 TYR A O 1
ATOM 1623 N N . LEU A 1 197 ? -9.925 -1.695 7.481 1.00 89.69 197 LEU A N 1
ATOM 1624 C CA . LEU A 1 197 ? -9.629 -2.769 8.427 1.00 89.69 197 LEU A CA 1
ATOM 1625 C C . LEU A 1 197 ? -10.497 -4.010 8.146 1.00 89.69 197 LEU A C 1
ATOM 1627 O O . LEU A 1 197 ? -10.831 -4.759 9.058 1.00 89.69 197 LEU A O 1
ATOM 1631 N N . ARG A 1 198 ? -10.914 -4.243 6.895 1.00 87.56 198 ARG A N 1
ATOM 1632 C CA . ARG A 1 198 ? -11.782 -5.392 6.580 1.00 87.56 198 ARG A CA 1
ATOM 1633 C C . ARG A 1 198 ? -11.056 -6.704 6.878 1.00 87.56 198 ARG A C 1
ATOM 1635 O O . ARG A 1 198 ? -9.871 -6.830 6.582 1.00 87.56 198 ARG A O 1
ATOM 1642 N N . GLY A 1 199 ? -11.764 -7.678 7.441 1.00 85.31 199 GLY A N 1
ATOM 1643 C CA . GLY A 1 199 ? -11.182 -8.960 7.848 1.00 85.31 199 GLY A CA 1
ATOM 1644 C C . GLY A 1 199 ? -10.364 -8.923 9.146 1.00 85.31 199 GLY A C 1
ATOM 1645 O O . GLY A 1 199 ? -9.792 -9.952 9.497 1.00 85.31 199 GLY A O 1
ATOM 1646 N N . HIS A 1 200 ? -10.307 -7.783 9.848 1.00 83.44 200 HIS A N 1
ATOM 1647 C CA . HIS A 1 200 ? -9.776 -7.700 11.212 1.00 83.44 200 HIS A CA 1
ATOM 1648 C C . HIS A 1 200 ? -10.897 -7.709 12.230 1.00 83.44 200 HIS A C 1
ATOM 1650 O O . HIS A 1 200 ? -11.850 -6.946 12.081 1.00 83.44 200 HIS A O 1
ATOM 1656 N N . ILE A 1 201 ? -10.691 -8.484 13.295 1.00 78.25 201 ILE A N 1
ATOM 1657 C CA . ILE A 1 201 ? -11.610 -8.532 14.423 1.00 78.25 201 ILE A CA 1
ATOM 1658 C C . ILE A 1 201 ? -11.234 -7.457 15.432 1.00 78.25 201 ILE A C 1
ATOM 1660 O O . ILE A 1 201 ? -10.130 -7.472 15.976 1.00 78.25 201 ILE A O 1
ATOM 1664 N N . LEU A 1 202 ? -12.154 -6.527 15.696 1.00 78.38 202 LEU A N 1
ATOM 1665 C CA . LEU A 1 202 ? -12.030 -5.628 16.846 1.00 78.38 202 LEU A CA 1
ATOM 1666 C C . LEU A 1 202 ? -12.741 -6.276 18.037 1.00 78.38 202 LEU A C 1
ATOM 1668 O O . LEU A 1 202 ? -13.873 -6.735 17.911 1.00 78.38 202 LEU A O 1
ATOM 1672 N N . ASN A 1 203 ? -12.104 -6.346 19.202 1.00 75.25 203 ASN A N 1
ATOM 1673 C CA . ASN A 1 203 ? -12.709 -6.984 20.372 1.00 75.25 203 ASN A CA 1
ATOM 1674 C C . ASN A 1 203 ? -13.039 -5.982 21.482 1.00 75.25 203 ASN A C 1
ATOM 1676 O O . ASN A 1 203 ? -12.403 -4.939 21.632 1.00 75.25 203 ASN A O 1
ATOM 1680 N N . ASP A 1 204 ? -14.042 -6.323 22.288 1.00 71.62 204 ASP A N 1
ATOM 1681 C CA . ASP A 1 204 ? -14.492 -5.483 23.401 1.00 71.62 204 ASP A CA 1
ATOM 1682 C C . ASP A 1 204 ? -13.488 -5.472 24.577 1.00 71.62 204 ASP A C 1
ATOM 1684 O O . ASP A 1 204 ? -13.531 -4.579 25.431 1.00 71.62 204 ASP A O 1
ATOM 1688 N N . GLU A 1 205 ? -12.546 -6.424 24.624 1.00 78.62 205 GLU A N 1
ATOM 1689 C CA . GLU A 1 205 ? -11.482 -6.466 25.640 1.00 78.62 205 GLU A CA 1
ATOM 1690 C C . GLU A 1 205 ? -10.557 -5.249 25.527 1.00 78.62 205 GLU A C 1
ATOM 1692 O O . GLU A 1 205 ? -10.185 -4.645 26.534 1.00 78.62 205 GLU A O 1
ATOM 1697 N N . ASN A 1 206 ? -10.265 -4.823 24.298 1.00 78.12 206 ASN A N 1
ATOM 1698 C CA . ASN A 1 206 ? -9.431 -3.663 24.005 1.00 78.12 206 ASN A CA 1
ATOM 1699 C C . ASN A 1 206 ? -10.220 -2.359 23.842 1.00 78.12 206 ASN A C 1
ATOM 1701 O O . ASN A 1 206 ? -9.655 -1.342 23.426 1.00 78.12 206 ASN A O 1
ATOM 1705 N N . PHE A 1 207 ? -11.502 -2.349 24.219 1.00 77.94 207 PHE A N 1
ATOM 1706 C CA . PHE A 1 207 ? -12.375 -1.181 24.112 1.00 77.94 207 PHE A CA 1
ATOM 1707 C C . PHE A 1 207 ? -11.735 0.094 24.675 1.00 77.94 207 PHE A C 1
ATOM 1709 O O . PHE A 1 207 ? -11.771 1.132 24.022 1.00 77.94 207 PHE A O 1
ATOM 1716 N N . CYS A 1 208 ? -11.079 0.022 25.839 1.00 77.50 208 CYS A N 1
ATOM 1717 C CA . CYS A 1 208 ? -10.441 1.186 26.463 1.00 77.50 208 CYS A CA 1
ATOM 1718 C C . CYS A 1 208 ? -9.335 1.799 25.591 1.00 77.50 208 CYS A C 1
ATOM 1720 O O . CYS A 1 208 ? -9.184 3.021 25.545 1.00 77.50 208 CYS A O 1
ATOM 1722 N N . SER A 1 209 ? -8.555 0.953 24.912 1.00 85.25 209 SER A N 1
ATOM 1723 C CA . SER A 1 209 ? -7.460 1.379 24.038 1.00 85.25 209 SER A CA 1
ATOM 1724 C C . SER A 1 209 ? -8.006 2.112 22.822 1.00 85.25 209 SER A C 1
ATOM 1726 O O . SER A 1 209 ? -7.567 3.222 22.531 1.00 85.25 209 SER A O 1
ATOM 1728 N N . TYR A 1 210 ? -9.016 1.533 22.171 1.00 83.00 210 TYR A N 1
ATOM 1729 C CA . TYR A 1 210 ? -9.713 2.175 21.063 1.00 83.00 210 TYR A CA 1
ATOM 1730 C C . TYR A 1 210 ? -10.357 3.485 21.514 1.00 83.00 210 TYR A C 1
ATOM 1732 O O . TYR A 1 210 ? -10.034 4.536 20.969 1.00 83.00 210 TYR A O 1
ATOM 1740 N N . PHE A 1 211 ? -11.174 3.456 22.568 1.00 79.06 211 PHE A N 1
ATOM 1741 C CA . PHE A 1 211 ? -11.868 4.630 23.098 1.00 79.06 211 PHE A CA 1
ATOM 1742 C C . PHE A 1 211 ? -10.914 5.800 23.368 1.00 79.06 211 PHE A C 1
ATOM 1744 O O . PHE A 1 211 ? -11.179 6.922 22.943 1.00 79.06 211 PHE A O 1
ATOM 1751 N N . LYS A 1 212 ? -9.758 5.543 23.992 1.00 81.44 212 LYS A N 1
ATOM 1752 C CA . LYS A 1 212 ? -8.744 6.574 24.245 1.00 81.44 212 LYS A CA 1
ATOM 1753 C C . LYS A 1 212 ? -8.183 7.187 22.959 1.00 81.44 212 LYS A C 1
ATOM 1755 O O . LYS A 1 212 ? -7.898 8.381 22.936 1.00 81.44 212 LYS A O 1
ATOM 1760 N N . ILE A 1 213 ? -7.986 6.399 21.904 1.00 84.50 213 ILE A N 1
ATOM 1761 C CA . ILE A 1 213 ? -7.497 6.913 20.616 1.00 84.50 213 ILE A CA 1
ATOM 1762 C C . ILE A 1 213 ? -8.520 7.883 20.026 1.00 84.50 213 ILE A C 1
ATOM 1764 O O . ILE A 1 213 ? -8.171 9.013 19.695 1.00 84.50 213 ILE A O 1
ATOM 1768 N N . PHE A 1 214 ? -9.788 7.479 19.971 1.00 77.19 214 PHE A N 1
ATOM 1769 C CA . PHE A 1 214 ? -10.847 8.314 19.402 1.00 77.19 214 PHE A CA 1
ATOM 1770 C C . PHE A 1 214 ? -11.165 9.529 20.264 1.00 77.19 214 PHE A C 1
ATOM 1772 O O . PHE A 1 214 ? -11.429 10.592 19.723 1.00 77.19 214 PHE A O 1
ATOM 1779 N N . GLN A 1 215 ? -11.031 9.436 21.586 1.00 74.56 215 GLN A N 1
ATOM 1780 C CA . GLN A 1 215 ? -11.146 10.605 22.457 1.00 74.56 215 GLN A CA 1
ATOM 1781 C C . GLN A 1 215 ? -10.098 11.680 22.125 1.00 74.56 215 GLN A C 1
ATOM 1783 O O . GLN A 1 215 ? -10.386 12.871 22.210 1.00 74.56 215 GLN A O 1
ATOM 1788 N N . ASN A 1 216 ? -8.888 11.273 21.734 1.00 74.81 216 ASN A N 1
ATOM 1789 C CA . ASN A 1 216 ? -7.811 12.203 21.389 1.00 74.81 216 ASN A CA 1
ATOM 1790 C C . ASN A 1 216 ? -7.879 12.702 19.937 1.00 74.81 216 ASN A C 1
ATOM 1792 O O . ASN A 1 216 ? -7.234 13.695 19.612 1.00 74.81 216 ASN A O 1
ATOM 1796 N N . ALA A 1 217 ? -8.635 12.024 19.071 1.00 72.88 217 ALA A N 1
ATOM 1797 C CA . ALA A 1 217 ? -8.726 12.325 17.646 1.00 72.88 217 ALA A CA 1
ATOM 1798 C C . ALA A 1 217 ? -10.126 12.016 17.071 1.00 72.88 217 ALA A C 1
ATOM 1800 O O . ALA A 1 217 ? -10.240 11.236 16.119 1.00 72.88 217 ALA A O 1
ATOM 1801 N N . PRO A 1 218 ? -11.197 12.623 17.620 1.00 62.12 218 PRO A N 1
ATOM 1802 C CA . PRO A 1 218 ? -12.578 12.201 17.360 1.00 62.12 218 PRO A CA 1
ATOM 1803 C C . PRO A 1 218 ? -12.994 12.349 15.894 1.00 62.12 218 PRO A C 1
ATOM 1805 O O . PRO A 1 218 ? -13.806 11.576 15.404 1.00 62.12 218 PRO A O 1
ATOM 1808 N N . ASN A 1 219 ? -12.368 13.284 15.175 1.00 65.81 219 ASN A N 1
ATOM 1809 C CA . ASN A 1 219 ? -12.701 13.624 13.793 1.00 65.81 219 ASN A CA 1
ATOM 1810 C C . ASN A 1 219 ? -11.526 13.399 12.831 1.00 65.81 219 ASN A C 1
ATOM 1812 O O . ASN A 1 219 ? -11.476 14.025 11.783 1.00 65.81 219 ASN A O 1
ATOM 1816 N N . LEU A 1 220 ? -10.521 12.596 13.190 1.00 79.25 220 LEU A N 1
ATOM 1817 C CA . LEU A 1 220 ? -9.365 12.381 12.304 1.00 79.25 220 LEU A CA 1
ATOM 1818 C C . LEU A 1 220 ? -9.327 10.977 11.710 1.00 79.25 220 LEU A C 1
ATOM 1820 O O . LEU A 1 220 ? -8.731 10.789 10.658 1.00 79.25 220 LEU A O 1
ATOM 1824 N N . LEU A 1 221 ? -9.965 9.988 12.338 1.00 83.25 221 LEU A N 1
ATOM 1825 C CA . LEU A 1 221 ? -9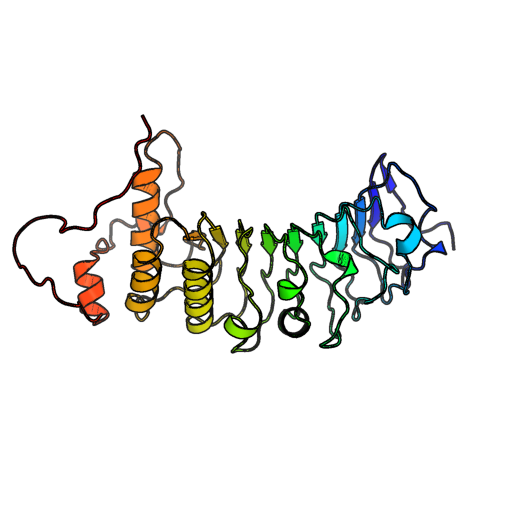.872 8.594 11.907 1.00 83.25 221 LEU A CA 1
ATOM 1826 C C . LEU A 1 221 ? -11.244 8.054 11.503 1.00 83.25 221 LEU A C 1
ATOM 1828 O O . LEU A 1 221 ? -12.144 7.917 12.328 1.00 83.25 221 LEU A O 1
ATOM 1832 N N . ASN A 1 222 ? -11.382 7.689 10.233 1.00 82.56 222 ASN A N 1
ATOM 1833 C CA . ASN A 1 222 ? -12.571 7.072 9.672 1.00 82.56 222 ASN A CA 1
ATOM 1834 C C . ASN A 1 222 ? -12.335 5.569 9.459 1.00 82.56 222 ASN A C 1
ATOM 1836 O O . ASN A 1 222 ? -11.730 5.155 8.472 1.00 82.56 222 ASN A O 1
ATOM 1840 N N . LEU A 1 223 ? -12.818 4.729 10.380 1.00 84.44 223 LEU A N 1
ATOM 1841 C CA . LEU A 1 223 ? -12.651 3.276 10.262 1.00 84.44 223 LEU A CA 1
ATOM 1842 C C . LEU A 1 223 ? -13.634 2.657 9.261 1.00 84.44 223 LEU A C 1
ATOM 1844 O O . LEU A 1 223 ? -14.842 2.909 9.326 1.00 84.44 223 LEU A O 1
ATOM 1848 N N . ILE A 1 224 ? -13.131 1.795 8.380 1.00 83.06 224 ILE A N 1
ATOM 1849 C CA . ILE A 1 224 ? -13.905 1.056 7.379 1.00 83.06 224 ILE A CA 1
ATOM 1850 C C . ILE A 1 224 ? -13.713 -0.440 7.634 1.00 83.06 224 ILE A C 1
ATOM 1852 O O . ILE A 1 224 ? -12.671 -1.014 7.324 1.00 83.06 224 ILE A O 1
ATOM 1856 N N . LEU A 1 225 ? -14.734 -1.058 8.222 1.00 80.44 225 LEU A N 1
ATOM 1857 C CA . LEU A 1 225 ? -14.707 -2.421 8.756 1.00 80.44 225 LEU A CA 1
ATOM 1858 C C . LEU A 1 225 ? -15.531 -3.384 7.889 1.00 80.44 225 LEU A C 1
ATOM 1860 O O . LEU A 1 225 ? -16.330 -2.957 7.048 1.00 80.44 225 LEU A O 1
ATOM 1864 N N . ASP A 1 226 ? -15.324 -4.690 8.083 1.00 71.38 226 ASP A N 1
ATOM 1865 C CA . ASP A 1 226 ? -16.219 -5.711 7.538 1.00 71.38 226 ASP A CA 1
ATOM 1866 C C . ASP A 1 226 ? -17.348 -5.994 8.533 1.00 71.38 226 ASP A C 1
ATOM 1868 O O . ASP A 1 226 ? -17.212 -6.761 9.482 1.00 71.38 226 ASP A O 1
ATOM 1872 N N . ASN A 1 227 ? -18.490 -5.355 8.309 1.00 61.53 227 ASN A N 1
ATOM 1873 C CA . ASN A 1 227 ? -19.618 -5.444 9.228 1.00 61.53 227 ASN A CA 1
ATOM 1874 C C . ASN A 1 227 ? -20.499 -6.682 8.977 1.00 61.53 227 ASN A C 1
ATOM 1876 O O . ASN A 1 227 ? -21.576 -6.801 9.564 1.00 61.53 227 ASN A O 1
ATOM 1880 N N . SER A 1 228 ? -20.104 -7.569 8.055 1.00 59.88 228 SER A N 1
ATOM 1881 C CA . SER A 1 228 ? -20.907 -8.737 7.682 1.00 59.88 228 SER A CA 1
ATOM 1882 C C . SER A 1 228 ? -20.784 -9.898 8.674 1.00 59.88 228 SER A C 1
ATOM 1884 O O . SER A 1 228 ? -21.671 -10.756 8.720 1.00 59.88 228 SER A O 1
ATOM 1886 N N . HIS A 1 229 ? -19.726 -9.911 9.491 1.00 52.91 229 HIS A N 1
ATOM 1887 C CA . HIS A 1 229 ? -19.401 -11.031 10.379 1.00 52.91 229 HIS A CA 1
ATOM 1888 C C . HIS A 1 229 ? -19.139 -10.641 11.838 1.00 52.91 229 HIS A C 1
ATOM 1890 O O . HIS A 1 229 ? -19.039 -11.530 12.682 1.00 52.91 229 HIS A O 1
ATOM 1896 N N . GLU A 1 230 ? -19.096 -9.345 12.163 1.00 59.88 230 GLU A N 1
ATOM 1897 C CA . GLU A 1 230 ? -18.775 -8.877 13.510 1.00 59.88 230 GLU A CA 1
ATOM 1898 C C . GLU A 1 230 ? -19.849 -7.975 14.111 1.00 59.88 230 GLU A C 1
ATOM 1900 O O . GLU A 1 230 ? -20.245 -6.944 13.562 1.00 59.88 230 GLU A O 1
ATOM 1905 N N . CYS A 1 231 ? -20.283 -8.378 15.302 1.00 63.59 231 CYS A N 1
ATOM 1906 C CA . CYS A 1 231 ? -21.191 -7.637 16.157 1.00 63.59 231 CYS A CA 1
ATOM 1907 C C . CYS A 1 231 ? -20.463 -7.374 17.483 1.00 63.59 231 CYS A C 1
ATOM 1909 O O . CYS A 1 231 ? -20.562 -8.174 18.411 1.00 63.59 231 CYS A O 1
ATOM 1911 N N . ASN A 1 232 ? -19.759 -6.254 17.624 1.00 70.31 232 ASN A N 1
ATOM 1912 C CA . ASN A 1 232 ? -19.138 -5.824 18.891 1.00 70.31 232 ASN A CA 1
ATOM 1913 C C . ASN A 1 232 ? -19.587 -4.396 19.247 1.00 70.31 232 ASN A C 1
ATOM 1915 O O . ASN A 1 232 ? -20.337 -3.776 18.484 1.00 70.31 232 ASN A O 1
ATOM 1919 N N . CYS A 1 233 ? -19.195 -3.914 20.424 1.00 70.50 233 CYS A N 1
ATOM 1920 C CA . CYS A 1 233 ? -19.631 -2.614 20.916 1.00 70.50 233 CYS A CA 1
ATOM 1921 C C . CYS A 1 233 ? -18.950 -1.445 20.207 1.00 70.50 233 CYS A C 1
ATOM 1923 O O . CYS A 1 233 ? -19.552 -0.404 19.947 1.00 70.50 233 CYS A O 1
ATOM 1925 N N . ILE A 1 234 ? -17.694 -1.672 19.840 1.00 70.88 234 ILE A N 1
ATOM 1926 C CA . ILE A 1 234 ? -16.844 -0.786 19.051 1.00 70.88 234 ILE A CA 1
ATOM 1927 C C . ILE A 1 234 ? -17.560 -0.410 17.743 1.00 70.88 234 ILE A C 1
ATOM 1929 O O . ILE A 1 234 ? -17.841 0.764 17.520 1.00 70.88 234 ILE A O 1
ATOM 1933 N N . ILE A 1 235 ? -17.938 -1.394 16.920 1.00 67.31 235 ILE A N 1
ATOM 1934 C CA . ILE A 1 235 ? -18.615 -1.213 15.623 1.00 67.31 235 ILE A CA 1
ATOM 1935 C C . ILE A 1 235 ? -19.907 -0.407 15.773 1.00 67.31 235 ILE A C 1
ATOM 1937 O O . ILE A 1 235 ? -20.167 0.491 14.970 1.00 67.31 235 ILE A O 1
ATOM 1941 N N . GLU A 1 236 ? -20.716 -0.716 16.788 1.00 66.94 236 GLU A N 1
ATOM 1942 C CA . GLU A 1 236 ? -21.996 -0.040 16.995 1.00 66.94 236 GLU A CA 1
ATOM 1943 C C . GLU A 1 236 ? -21.823 1.445 17.318 1.00 66.94 236 GLU A C 1
ATOM 1945 O O . GLU A 1 236 ? -22.521 2.282 16.741 1.00 66.94 236 GLU A O 1
ATOM 1950 N N . LEU A 1 237 ? -20.858 1.778 18.176 1.00 67.00 237 LEU A N 1
ATOM 1951 C CA . LEU A 1 237 ? -20.562 3.162 18.534 1.00 67.00 237 LEU A CA 1
ATOM 1952 C C . LEU A 1 237 ? -19.995 3.945 17.340 1.00 67.00 237 LEU A C 1
ATOM 1954 O O . LEU A 1 237 ? -20.544 4.993 17.005 1.00 67.00 237 LEU A O 1
ATOM 1958 N N . PHE A 1 238 ? -19.014 3.399 16.607 1.00 66.38 238 PHE A N 1
ATOM 1959 C CA . PH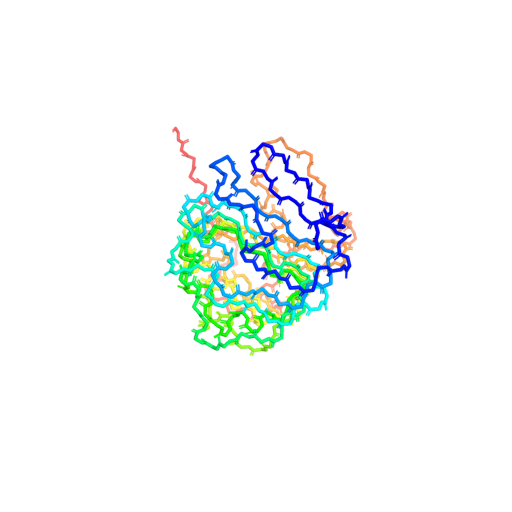E A 1 238 ? -18.465 4.074 15.415 1.00 66.38 238 PHE A CA 1
ATOM 1960 C C . PHE A 1 238 ? -19.511 4.344 14.344 1.00 66.38 238 PHE A C 1
ATOM 1962 O O . PHE A 1 238 ? -19.508 5.397 13.705 1.00 66.38 238 PHE A O 1
ATOM 1969 N N . TYR A 1 239 ? -20.385 3.375 14.089 1.00 63.56 239 TYR A N 1
ATOM 1970 C CA . TYR A 1 239 ? -21.377 3.525 13.037 1.00 63.56 239 TYR A CA 1
ATOM 1971 C C . TYR A 1 239 ? -22.459 4.542 13.417 1.00 63.56 239 TYR A C 1
ATOM 1973 O O . TYR A 1 239 ? -22.946 5.280 12.559 1.00 63.56 239 TYR A O 1
ATOM 1981 N N . ARG A 1 240 ? -22.838 4.599 14.700 1.00 59.19 240 ARG A N 1
ATOM 1982 C CA . ARG A 1 240 ? -23.834 5.550 15.197 1.00 59.19 240 ARG A CA 1
ATOM 1983 C C . ARG A 1 240 ? -23.354 6.994 15.080 1.00 59.19 240 ARG A C 1
ATOM 1985 O O . ARG A 1 240 ? -24.139 7.825 14.627 1.00 59.19 240 ARG A O 1
ATOM 1992 N N . ASP A 1 241 ? -22.101 7.265 15.432 1.00 57.62 241 ASP A N 1
ATOM 1993 C CA . ASP A 1 241 ? -21.528 8.613 15.342 1.00 57.62 241 ASP A CA 1
ATOM 1994 C C . ASP A 1 241 ? -21.534 9.103 13.885 1.00 57.62 241 ASP A C 1
ATOM 1996 O O . ASP A 1 241 ? -22.063 10.173 13.586 1.00 57.62 241 ASP A O 1
ATOM 2000 N N . LYS A 1 242 ? -21.136 8.245 12.933 1.00 57.69 242 LYS A N 1
ATOM 2001 C CA . LYS A 1 242 ? -21.223 8.569 11.497 1.00 57.69 242 LYS A CA 1
ATOM 2002 C C . LYS A 1 242 ? -22.645 8.848 11.013 1.00 57.69 242 LYS A C 1
ATOM 2004 O O . LYS A 1 242 ? -22.846 9.713 10.167 1.00 57.69 242 LYS A O 1
ATOM 2009 N N . LEU A 1 243 ? -23.647 8.111 11.496 1.00 53.38 243 LEU A N 1
ATOM 2010 C CA . LEU A 1 243 ? -25.040 8.362 11.110 1.00 53.38 243 LEU A CA 1
ATOM 2011 C C . LEU A 1 243 ? -25.562 9.705 11.633 1.00 53.38 243 LEU A C 1
ATOM 2013 O O . LEU A 1 243 ? -26.394 10.322 10.968 1.00 53.38 243 LEU A O 1
ATOM 2017 N N . GLN A 1 244 ? -25.109 10.149 12.809 1.00 53.94 244 GLN A N 1
ATOM 2018 C CA . GLN A 1 244 ? -25.474 11.468 13.328 1.00 53.94 244 GLN A CA 1
ATOM 2019 C C . GLN A 1 244 ? -24.890 12.587 12.458 1.00 53.94 244 GLN A C 1
ATOM 2021 O O . GLN A 1 244 ? -25.598 13.558 12.193 1.00 53.94 244 GLN A O 1
ATOM 2026 N N . ASP A 1 245 ? -23.687 12.394 11.913 1.00 51.12 245 ASP A N 1
ATOM 2027 C CA . ASP A 1 245 ? -23.052 13.341 10.989 1.00 51.12 245 ASP A CA 1
ATOM 2028 C C . ASP A 1 245 ? -23.662 13.325 9.571 1.00 51.12 245 ASP A C 1
ATOM 2030 O O . ASP A 1 245 ? -23.718 14.356 8.899 1.00 51.12 245 ASP A O 1
ATOM 2034 N N . ILE A 1 246 ? -24.161 12.172 9.098 1.00 46.81 246 ILE A N 1
ATOM 2035 C CA . ILE A 1 246 ? -24.652 11.978 7.714 1.00 46.81 246 ILE A CA 1
ATOM 2036 C C . ILE A 1 246 ? -26.162 12.258 7.560 1.00 46.81 246 ILE A C 1
ATOM 2038 O O . ILE A 1 246 ? -26.719 12.118 6.469 1.00 46.81 246 ILE A O 1
ATOM 2042 N N . ASN A 1 247 ? -26.855 12.739 8.597 1.00 43.94 247 ASN A N 1
ATOM 2043 C CA . ASN A 1 247 ? -28.285 13.086 8.536 1.00 43.94 247 ASN A CA 1
ATOM 2044 C C . ASN A 1 247 ? -28.610 14.365 7.720 1.00 43.94 247 ASN A C 1
ATOM 2046 O O . ASN A 1 247 ? -29.494 15.142 8.068 1.00 43.94 247 ASN A O 1
ATOM 2050 N N . ASN A 1 248 ? -27.946 14.518 6.570 1.00 45.19 248 ASN A N 1
ATOM 2051 C CA . ASN A 1 248 ? -28.360 15.270 5.393 1.00 45.19 248 ASN A CA 1
ATOM 2052 C C . ASN A 1 248 ? -28.289 14.343 4.149 1.00 45.19 248 ASN A C 1
ATOM 2054 O O . ASN A 1 248 ? -27.334 14.374 3.380 1.00 45.19 248 ASN A O 1
ATOM 2058 N N . ASN A 1 249 ? -29.336 13.535 3.932 1.00 41.38 249 ASN A N 1
ATOM 2059 C CA . ASN A 1 249 ? -29.685 12.872 2.659 1.00 41.38 249 ASN A CA 1
ATOM 2060 C C . ASN A 1 249 ? -28.708 11.845 2.034 1.00 41.38 249 ASN A C 1
ATOM 2062 O O . ASN A 1 249 ? -28.291 12.009 0.885 1.00 41.38 249 ASN A O 1
ATOM 2066 N N . SER A 1 250 ? -28.483 10.685 2.662 1.00 39.12 250 SER A N 1
ATOM 2067 C CA . SER A 1 250 ? -28.118 9.490 1.876 1.00 39.12 250 SER A CA 1
ATOM 2068 C C . SER A 1 250 ? -28.690 8.183 2.438 1.00 39.12 250 SER A C 1
ATOM 2070 O O . SER A 1 250 ? -28.732 7.962 3.646 1.00 39.12 250 SER A O 1
ATOM 2072 N N . LEU A 1 251 ? -29.165 7.318 1.532 1.00 40.12 251 LEU A N 1
ATOM 2073 C CA . LEU A 1 251 ? -29.573 5.936 1.802 1.00 40.12 251 LEU A CA 1
ATOM 2074 C C . LEU A 1 251 ? -28.330 5.111 2.166 1.00 40.12 251 LEU A C 1
ATOM 2076 O O . LEU A 1 251 ? -27.689 4.525 1.294 1.00 40.12 251 LEU A O 1
ATOM 2080 N N . LEU A 1 252 ? -27.972 5.084 3.447 1.00 46.31 252 LEU A N 1
ATOM 2081 C CA . LEU A 1 252 ? -26.905 4.225 3.948 1.00 46.31 252 LEU A CA 1
ATOM 2082 C C . LEU A 1 252 ? -27.432 2.817 4.232 1.00 46.31 252 LEU A C 1
ATOM 2084 O O . LEU A 1 252 ? -28.450 2.625 4.896 1.00 46.31 252 LEU A O 1
ATOM 2088 N N . ILE A 1 253 ? -26.704 1.822 3.733 1.00 46.75 253 ILE A N 1
ATOM 2089 C CA . ILE A 1 253 ? -26.934 0.409 4.027 1.00 46.75 253 ILE A CA 1
ATOM 2090 C C . ILE A 1 253 ? -26.470 0.171 5.467 1.00 46.75 253 ILE A C 1
ATOM 2092 O O . ILE A 1 253 ? -25.270 0.145 5.731 1.00 46.75 253 ILE A O 1
ATOM 2096 N N . HIS A 1 254 ? -27.415 0.024 6.399 1.00 52.31 254 HIS A N 1
ATOM 2097 C CA . HIS A 1 254 ? -27.099 -0.347 7.776 1.00 52.31 254 HIS A CA 1
ATOM 2098 C C . HIS A 1 254 ? -26.372 -1.697 7.800 1.00 52.31 254 HIS A C 1
ATOM 2100 O O . HIS A 1 254 ? -26.818 -2.632 7.128 1.00 52.31 254 HIS A O 1
ATOM 2106 N N . PRO A 1 255 ? -25.282 -1.840 8.569 1.00 52.97 255 PRO A N 1
ATOM 2107 C CA . PRO A 1 255 ? -24.673 -3.136 8.771 1.00 52.97 255 PRO A CA 1
ATOM 2108 C C . PRO A 1 255 ? -25.690 -4.088 9.390 1.00 52.97 255 PRO A C 1
ATOM 2110 O O . PRO A 1 255 ? -26.478 -3.706 10.259 1.00 52.97 255 PRO A O 1
ATOM 2113 N N . THR A 1 256 ? -25.665 -5.335 8.929 1.00 48.31 256 THR A N 1
ATOM 2114 C CA . THR A 1 256 ? -26.639 -6.375 9.278 1.00 48.31 256 THR A CA 1
ATOM 2115 C C . THR A 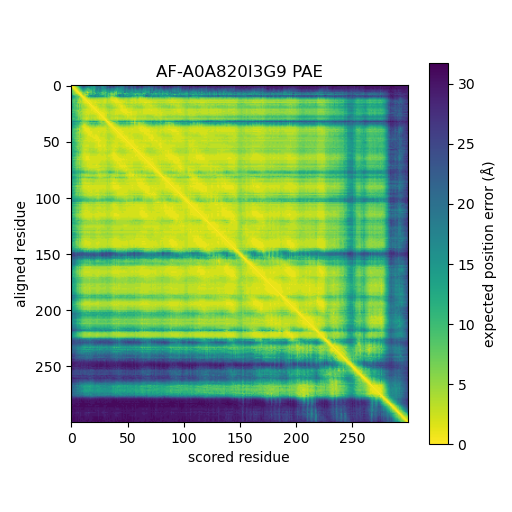1 256 ? -26.761 -6.562 10.793 1.00 48.31 256 THR A C 1
ATOM 2117 O O . THR A 1 256 ? -27.844 -6.847 11.292 1.00 48.31 256 THR A O 1
ATOM 2120 N N . CYS A 1 257 ? -25.673 -6.320 11.530 1.00 54.62 257 CYS A N 1
ATOM 2121 C CA . CYS A 1 257 ? -25.607 -6.400 12.985 1.00 54.62 257 CYS A CA 1
ATOM 2122 C C . CYS A 1 257 ? -26.347 -5.281 13.739 1.00 54.62 257 CYS A C 1
ATOM 2124 O O . CYS A 1 257 ? -26.819 -5.518 14.845 1.00 54.62 257 CYS A O 1
ATOM 2126 N N . LEU A 1 258 ? -26.502 -4.086 13.156 1.00 54.50 258 LEU A N 1
ATOM 2127 C CA . LEU A 1 258 ? -27.272 -2.987 13.764 1.00 54.50 258 LEU A CA 1
ATOM 2128 C C . LEU A 1 258 ? -28.778 -3.118 13.551 1.00 54.50 258 LEU A C 1
ATOM 2130 O O . LEU A 1 258 ? -29.565 -2.439 14.208 1.00 54.50 258 LEU A O 1
ATOM 2134 N N . LEU A 1 259 ? -29.172 -3.970 12.607 1.00 51.16 259 LEU A N 1
ATOM 2135 C CA . LEU A 1 259 ? -30.566 -4.302 12.345 1.00 51.16 259 LEU A CA 1
ATOM 2136 C C . LEU A 1 259 ? -31.050 -5.476 13.205 1.00 51.16 259 LEU A C 1
ATOM 2138 O O . LEU A 1 259 ? -32.253 -5.747 13.229 1.00 51.16 259 LEU A O 1
ATOM 2142 N N . ASP A 1 260 ? -30.153 -6.156 13.928 1.00 54.41 260 ASP A N 1
ATOM 2143 C CA . ASP A 1 260 ? -30.540 -7.214 14.855 1.00 54.41 260 ASP A CA 1
ATOM 2144 C C . ASP A 1 260 ? -31.181 -6.615 16.114 1.00 54.41 260 ASP A C 1
ATOM 2146 O O . ASP A 1 260 ? -30.534 -6.313 17.116 1.00 54.41 260 ASP A O 1
ATOM 2150 N N . SER A 1 261 ? -32.504 -6.454 16.051 1.00 53.09 261 SER A N 1
ATOM 2151 C CA . SER A 1 261 ? -33.345 -5.969 17.152 1.00 53.09 261 SER A CA 1
ATOM 2152 C C . SER A 1 261 ? -33.256 -6.791 18.446 1.00 53.09 261 SER A C 1
ATOM 2154 O O . SER A 1 261 ? -33.777 -6.347 19.469 1.00 53.09 261 SER A O 1
ATOM 2156 N N . SER A 1 262 ? -32.632 -7.976 18.419 1.00 53.59 262 SER A N 1
ATOM 2157 C CA . SER A 1 262 ? -32.450 -8.821 19.601 1.00 53.59 262 SER A CA 1
ATOM 2158 C C . SER A 1 262 ? -31.224 -8.450 20.439 1.00 53.59 262 SER A C 1
ATOM 2160 O O . SER A 1 262 ? -31.111 -8.890 21.586 1.00 53.59 262 SER A O 1
ATOM 2162 N N . ARG A 1 263 ? -30.317 -7.619 19.909 1.00 59.12 263 ARG A N 1
ATOM 2163 C CA . ARG A 1 263 ? -29.124 -7.186 20.634 1.00 59.12 263 ARG A CA 1
ATOM 2164 C C . ARG A 1 263 ? -29.422 -5.955 21.489 1.00 59.12 263 ARG A C 1
ATOM 2166 O O . ARG A 1 263 ? -29.987 -4.969 21.017 1.00 59.12 263 ARG A O 1
ATOM 2173 N N . ASN A 1 264 ? -28.999 -5.990 22.754 1.00 61.25 264 ASN A N 1
ATOM 2174 C CA . ASN A 1 264 ? -28.989 -4.790 23.587 1.00 61.25 264 ASN A CA 1
ATOM 2175 C C . ASN A 1 264 ? -28.039 -3.763 22.972 1.00 61.25 264 ASN A C 1
ATOM 2177 O O . ASN A 1 264 ? -26.891 -4.094 22.678 1.00 61.25 264 ASN A O 1
ATOM 2181 N N . ARG A 1 265 ? -28.532 -2.532 22.807 1.00 64.31 265 ARG A N 1
ATOM 2182 C CA . ARG A 1 265 ? -27.725 -1.419 22.308 1.00 64.31 265 ARG A CA 1
ATOM 2183 C C . ARG A 1 265 ? -26.499 -1.210 23.175 1.00 64.31 265 ARG A C 1
ATOM 2185 O O . ARG A 1 265 ? -26.577 -1.306 24.402 1.00 64.31 265 ARG A O 1
ATOM 2192 N N . CYS A 1 266 ? -25.409 -0.843 22.526 1.00 69.44 266 CYS A N 1
ATOM 2193 C CA . CYS A 1 266 ? -24.193 -0.499 23.223 1.00 69.44 266 CYS A CA 1
ATOM 2194 C C . CYS A 1 266 ? -24.298 0.838 23.949 1.00 69.44 266 CYS A C 1
ATOM 2196 O O . CYS A 1 266 ? -24.535 1.891 23.355 1.00 69.44 266 CYS A O 1
ATOM 2198 N N . ASP A 1 267 ? -24.108 0.770 25.262 1.00 74.94 267 ASP A N 1
ATOM 2199 C CA . ASP A 1 267 ? -24.015 1.913 26.154 1.00 74.94 267 ASP A CA 1
ATOM 2200 C C . ASP A 1 267 ? -22.547 2.123 26.537 1.00 74.94 267 ASP A C 1
ATOM 2202 O O . ASP A 1 267 ? -21.915 1.237 27.117 1.00 74.94 267 ASP A O 1
ATOM 2206 N N . ILE A 1 268 ? -22.003 3.299 26.201 1.00 70.44 268 ILE A N 1
ATOM 2207 C CA . ILE A 1 268 ? -20.586 3.630 26.423 1.00 70.44 268 ILE A CA 1
ATOM 2208 C C . ILE A 1 268 ? -20.221 3.435 27.898 1.00 70.44 268 ILE A C 1
ATOM 2210 O O . ILE A 1 268 ? -19.187 2.844 28.198 1.00 70.44 268 ILE A O 1
ATOM 2214 N N . GLN A 1 269 ? -21.073 3.881 28.825 1.00 71.50 269 GLN A N 1
ATOM 2215 C CA . GLN A 1 269 ? -20.787 3.819 30.258 1.00 71.50 269 GLN A CA 1
ATOM 2216 C C . GLN A 1 269 ? -20.731 2.373 30.771 1.00 71.50 269 GLN A C 1
ATOM 2218 O O . GLN A 1 269 ? -19.834 1.999 31.537 1.00 71.50 269 GLN A O 1
ATOM 2223 N N . THR A 1 270 ? -21.662 1.541 30.312 1.00 73.00 270 THR A N 1
ATOM 2224 C CA . THR A 1 270 ? -21.696 0.104 30.587 1.00 73.00 270 THR A CA 1
ATOM 2225 C C . THR A 1 270 ? -20.444 -0.566 30.037 1.00 73.00 270 THR A C 1
ATOM 2227 O O . THR A 1 270 ? -19.794 -1.320 30.759 1.00 73.00 270 THR A O 1
ATOM 2230 N N . GLN A 1 271 ? -20.044 -0.241 28.806 1.00 71.31 271 GLN A N 1
ATOM 2231 C CA . GLN A 1 271 ? -18.866 -0.843 28.190 1.00 71.31 271 GLN A CA 1
ATOM 2232 C C . GLN A 1 271 ? -17.560 -0.411 28.867 1.00 71.31 271 GLN A C 1
ATOM 2234 O O . GLN A 1 271 ? -16.707 -1.253 29.134 1.00 71.31 271 GLN A O 1
ATOM 2239 N N . LEU A 1 272 ? -17.422 0.866 29.241 1.00 72.62 272 LEU A N 1
ATOM 2240 C CA . LEU A 1 272 ? -16.290 1.349 30.041 1.00 72.62 272 LEU A CA 1
ATOM 2241 C C . LEU A 1 272 ? -16.177 0.590 31.371 1.00 72.62 272 LEU A C 1
ATOM 2243 O O . LEU A 1 272 ? -15.076 0.239 31.796 1.00 72.62 272 LEU A O 1
ATOM 2247 N N . THR A 1 273 ? -17.316 0.302 32.009 1.00 72.06 273 THR A N 1
ATOM 2248 C CA . THR A 1 273 ? -17.378 -0.444 33.273 1.00 72.06 273 THR A CA 1
ATOM 2249 C C . THR A 1 273 ? -16.997 -1.913 33.078 1.00 72.06 273 THR A C 1
ATOM 2251 O O . THR A 1 273 ? -16.173 -2.439 33.828 1.00 72.06 273 THR A O 1
ATOM 2254 N N . LEU A 1 274 ? -17.553 -2.574 32.056 1.00 75.38 274 LEU A N 1
ATOM 2255 C CA . LEU A 1 274 ? -17.268 -3.976 31.730 1.00 75.38 274 LEU A CA 1
ATOM 2256 C C . LEU A 1 274 ? -15.798 -4.189 31.355 1.00 75.38 274 LEU A C 1
ATOM 2258 O O . LEU A 1 274 ? -15.168 -5.123 31.854 1.00 75.38 274 LEU A O 1
ATOM 2262 N N . SER A 1 275 ? -15.232 -3.287 30.552 1.00 73.38 275 SER A N 1
ATOM 2263 C CA . SER A 1 275 ? -13.823 -3.312 30.147 1.00 73.38 275 SER A CA 1
ATOM 2264 C C . SER A 1 275 ? -12.876 -2.760 31.228 1.00 73.38 275 SER A C 1
ATOM 2266 O O . SER A 1 275 ? -11.670 -2.693 31.005 1.00 73.38 275 SER A O 1
ATOM 2268 N N . LYS A 1 276 ? -13.392 -2.385 32.414 1.00 79.81 276 LYS A N 1
ATOM 2269 C CA . LYS A 1 276 ? -12.630 -1.820 33.547 1.00 79.81 276 LYS A CA 1
ATOM 2270 C C . LYS A 1 276 ? -11.723 -0.658 33.135 1.00 79.81 276 LYS A C 1
ATOM 2272 O O . LYS A 1 276 ? -10.595 -0.535 33.622 1.00 79.81 276 LYS A O 1
ATOM 2277 N N . CYS A 1 277 ? -12.203 0.192 32.233 1.00 74.19 277 CYS A N 1
ATOM 2278 C CA . CYS A 1 277 ? -11.433 1.342 31.798 1.00 74.19 277 CYS A CA 1
ATOM 2279 C C . CYS A 1 277 ? -11.205 2.274 32.994 1.00 74.19 277 CYS A C 1
ATOM 2281 O O . CYS A 1 277 ? -12.150 2.538 33.743 1.00 74.19 277 CYS A O 1
ATOM 2283 N N . PRO A 1 278 ? -9.982 2.789 33.203 1.00 66.31 278 PRO A N 1
ATOM 2284 C CA . PRO A 1 278 ? -9.747 3.790 34.228 1.00 66.31 278 PRO A CA 1
ATOM 2285 C C . PRO A 1 278 ? -10.547 5.044 33.870 1.00 66.31 278 PRO A C 1
ATOM 2287 O O . PRO A 1 278 ? -10.155 5.833 33.012 1.00 66.31 278 PRO A O 1
ATOM 2290 N N . THR A 1 279 ? -11.693 5.220 34.521 1.00 57.84 279 THR A N 1
ATOM 2291 C CA . THR A 1 279 ? -12.455 6.462 34.485 1.00 57.84 279 THR A CA 1
ATOM 2292 C C . THR A 1 279 ? -11.677 7.466 35.324 1.00 57.84 279 THR A C 1
ATOM 2294 O O . THR A 1 279 ? -11.851 7.538 36.542 1.00 57.84 279 THR A O 1
ATOM 2297 N N . ASN A 1 280 ? -10.755 8.205 34.707 1.00 44.31 280 ASN A N 1
ATOM 2298 C CA . ASN A 1 280 ? -10.216 9.394 35.359 1.00 44.31 280 ASN A CA 1
ATOM 2299 C C . ASN A 1 280 ? -11.416 10.294 35.688 1.00 44.31 280 ASN A C 1
ATOM 2301 O O . ASN A 1 280 ? -12.237 10.579 34.820 1.00 44.31 280 ASN A O 1
ATOM 2305 N N . GLY A 1 281 ? -11.585 10.582 36.977 1.00 40.91 281 GLY A N 1
ATOM 2306 C CA . GLY A 1 281 ? -12.886 10.831 37.583 1.00 40.91 281 GLY A CA 1
ATOM 2307 C C . GLY A 1 281 ? -13.705 11.956 36.958 1.00 40.91 281 GLY A C 1
ATOM 2308 O O . GLY A 1 281 ? -13.316 13.113 37.019 1.00 40.91 281 GLY A O 1
ATOM 2309 N N . HIS A 1 282 ? -14.904 11.602 36.507 1.00 36.69 282 HIS A N 1
ATOM 2310 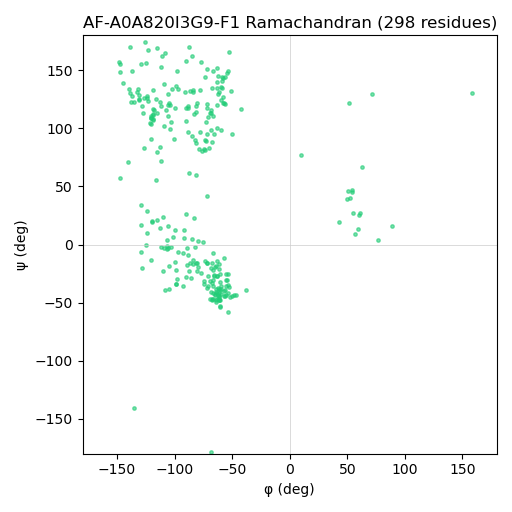C CA . HIS A 1 282 ? -16.113 12.391 36.725 1.00 36.69 282 HIS A CA 1
ATOM 2311 C C . HIS A 1 282 ? -17.262 11.423 37.015 1.00 36.69 282 HIS A C 1
ATOM 2313 O O . HIS A 1 282 ? -18.152 11.185 36.208 1.00 36.69 282 HIS A O 1
ATOM 2319 N N . THR A 1 283 ? -17.211 10.812 38.197 1.00 34.31 283 THR A N 1
ATOM 2320 C CA . THR A 1 283 ? -18.373 10.160 38.799 1.00 34.31 283 THR A CA 1
ATOM 2321 C C . THR A 1 283 ? -19.259 11.241 39.407 1.00 34.31 283 THR A C 1
ATOM 2323 O O . THR A 1 283 ? -19.175 11.493 40.605 1.00 34.31 283 THR A O 1
ATOM 2326 N N . ASN A 1 284 ? -20.085 11.891 38.593 1.00 32.16 284 ASN A N 1
ATOM 2327 C CA . ASN A 1 284 ? -21.335 12.440 39.102 1.00 32.16 284 ASN A CA 1
ATOM 2328 C C . ASN A 1 284 ? -22.463 11.587 38.534 1.00 32.16 284 ASN A C 1
ATOM 2330 O O . ASN A 1 284 ? -22.814 11.653 37.361 1.00 32.16 284 ASN A O 1
ATOM 2334 N N . SER A 1 285 ? -22.954 10.711 39.403 1.00 40.12 285 SER A N 1
ATOM 2335 C CA . SER A 1 285 ? -24.257 10.081 39.299 1.00 40.12 285 SER A CA 1
ATOM 2336 C C . SER A 1 285 ? -25.316 11.170 39.448 1.00 40.12 285 SER A C 1
ATOM 2338 O O . SER A 1 285 ? -25.572 11.603 40.567 1.00 40.12 285 SER A O 1
ATOM 2340 N N . ASP A 1 286 ? -25.787 11.688 38.320 1.00 35.66 286 ASP A N 1
ATOM 2341 C CA . ASP A 1 286 ? -27.138 12.190 38.038 1.00 35.66 286 ASP A CA 1
ATOM 2342 C C . ASP A 1 286 ? -27.048 13.162 36.847 1.00 35.66 286 ASP A C 1
ATOM 2344 O O . ASP A 1 286 ? -26.221 14.069 36.832 1.00 35.66 286 ASP A O 1
ATOM 2348 N N . ASP A 1 287 ? -27.920 12.935 35.863 1.00 31.45 287 ASP A N 1
ATOM 2349 C CA . ASP A 1 287 ? -28.199 13.743 34.669 1.00 31.45 287 ASP A CA 1
ATOM 2350 C C . ASP A 1 287 ? -27.172 13.827 33.517 1.00 31.45 287 ASP A C 1
ATOM 2352 O O . ASP A 1 287 ? -26.011 14.178 33.671 1.00 31.45 287 ASP A O 1
ATOM 2356 N N . THR A 1 288 ? -27.721 13.573 32.315 1.00 33.88 288 THR A N 1
ATOM 2357 C CA . THR A 1 288 ? -27.367 14.105 30.982 1.00 33.88 288 THR A CA 1
ATOM 2358 C C . THR A 1 288 ? -25.911 14.038 30.526 1.00 33.88 288 THR A C 1
ATOM 2360 O O . THR A 1 288 ? -25.062 14.672 31.127 1.00 33.88 288 THR A O 1
ATOM 2363 N N . ILE A 1 289 ? -25.669 13.363 29.387 1.00 41.28 289 ILE A N 1
ATOM 2364 C CA . ILE A 1 289 ? -24.613 13.642 28.380 1.00 41.28 289 ILE A CA 1
ATOM 2365 C C . ILE A 1 289 ? -23.594 14.690 28.878 1.00 41.28 289 ILE A C 1
ATOM 2367 O O . ILE A 1 289 ? -23.695 15.870 28.552 1.00 41.28 289 ILE A O 1
ATOM 2371 N N . GLY A 1 290 ? -22.677 14.272 29.753 1.00 26.56 290 GLY A N 1
ATOM 2372 C CA . GLY A 1 290 ? -21.738 15.178 30.406 1.00 26.56 290 GLY A CA 1
ATOM 2373 C C . GLY A 1 290 ? -20.570 15.482 29.478 1.00 26.56 290 GLY A C 1
ATOM 2374 O O . GLY A 1 290 ? -19.880 14.558 29.058 1.00 26.56 290 GLY A O 1
ATOM 2375 N N . ASP A 1 291 ? -20.397 16.762 29.144 1.00 35.31 291 ASP A N 1
ATOM 2376 C CA . ASP A 1 291 ? -19.204 17.460 28.633 1.00 35.31 291 ASP A CA 1
ATOM 2377 C C . ASP A 1 291 ? -18.329 16.807 27.543 1.00 35.31 291 ASP A C 1
ATOM 2379 O O . ASP A 1 291 ? -17.220 17.273 27.271 1.00 35.31 291 ASP A O 1
ATOM 2383 N N . TYR A 1 292 ? -18.842 15.832 26.794 1.00 36.97 292 TYR A N 1
ATOM 2384 C CA . TYR A 1 292 ? -18.393 15.624 25.418 1.00 36.97 292 TYR A CA 1
ATOM 2385 C C . TYR A 1 292 ? -18.997 16.744 24.576 1.00 36.97 292 TYR A C 1
ATOM 2387 O O . TYR A 1 292 ? -20.050 16.595 23.958 1.00 36.97 292 TYR A O 1
ATOM 2395 N N . ALA A 1 293 ? -18.358 17.912 24.613 1.00 31.25 293 ALA A N 1
ATOM 2396 C CA . ALA A 1 293 ? -18.649 18.989 23.689 1.00 31.25 293 ALA A CA 1
ATOM 2397 C C . ALA A 1 293 ? -18.383 18.477 22.267 1.00 31.25 293 ALA A C 1
ATOM 2399 O O . ALA A 1 293 ? -17.248 18.432 21.794 1.00 31.25 293 ALA A O 1
ATOM 2400 N N . PHE A 1 294 ? -19.467 18.074 21.610 1.00 42.28 294 PHE A N 1
ATOM 2401 C CA . PHE A 1 294 ? -19.603 17.984 20.168 1.00 42.28 294 PHE A CA 1
ATOM 2402 C C . PHE A 1 294 ? -19.148 19.318 19.566 1.00 42.28 294 PHE A C 1
ATOM 2404 O O . PHE A 1 294 ? -19.894 20.293 19.505 1.00 42.28 294 PHE A O 1
ATOM 2411 N N . GLY A 1 295 ? -17.881 19.374 19.167 1.00 27.11 295 GLY A N 1
ATOM 2412 C CA . GLY A 1 295 ? -17.276 20.495 18.463 1.00 27.11 295 GLY A CA 1
ATOM 2413 C C . GLY A 1 295 ? -17.475 20.359 16.961 1.00 27.11 295 GLY A C 1
ATOM 2414 O O . GLY A 1 295 ? -16.502 20.249 16.221 1.00 27.11 295 GLY A O 1
ATOM 2415 N N . GLY A 1 296 ? -18.728 20.353 16.506 1.00 26.84 296 GLY A N 1
ATOM 2416 C CA . GLY A 1 296 ? -19.038 20.683 15.122 1.00 26.84 296 GLY A CA 1
ATOM 2417 C C . GLY A 1 296 ? -18.811 22.179 14.937 1.00 26.84 296 GLY A C 1
ATOM 2418 O O . GLY A 1 296 ? -19.554 22.994 15.482 1.00 26.84 296 GLY A O 1
ATOM 2419 N N . VAL A 1 297 ? -17.774 22.562 14.194 1.00 23.84 297 VAL A N 1
ATOM 2420 C CA . VAL A 1 297 ? -17.651 23.942 13.718 1.00 23.84 297 VAL A CA 1
ATOM 2421 C C . VAL A 1 297 ? -18.762 24.155 12.691 1.00 23.84 297 VAL A C 1
ATOM 2423 O O . VAL A 1 297 ? -18.629 23.777 11.531 1.00 23.84 297 VAL A O 1
ATOM 2426 N N . ILE A 1 298 ? -19.871 24.759 13.119 1.00 27.95 298 ILE A N 1
ATOM 2427 C CA . ILE A 1 298 ? -20.789 25.444 12.209 1.00 27.95 298 ILE A CA 1
ATOM 2428 C C . ILE A 1 298 ? -20.051 26.711 11.770 1.00 27.95 298 ILE A C 1
ATOM 2430 O O . ILE A 1 298 ? -20.034 27.712 12.486 1.00 27.95 298 ILE A O 1
ATOM 2434 N N . ALA A 1 299 ? -19.375 26.650 10.624 1.00 25.14 299 ALA A N 1
ATOM 2435 C CA . ALA A 1 299 ? -18.976 27.860 9.923 1.00 25.14 299 ALA A CA 1
ATOM 2436 C C . ALA A 1 299 ? -20.247 28.484 9.325 1.00 25.14 299 ALA A C 1
ATOM 2438 O O . ALA A 1 299 ? -20.952 27.830 8.553 1.00 25.14 299 ALA A O 1
ATOM 2439 N N . GLY A 1 300 ? -20.563 29.701 9.774 1.00 24.89 300 GLY A N 1
ATOM 2440 C CA . GLY A 1 300 ? -21.587 30.561 9.178 1.00 24.89 300 GLY A CA 1
ATOM 2441 C C . GLY A 1 300 ? -21.135 31.218 7.882 1.00 24.89 300 GLY A C 1
ATOM 2442 O O . GLY A 1 300 ? -19.932 31.120 7.544 1.00 24.89 300 GLY A O 1
#

Radius of gyration: 23.28 Å; Cα contacts (8 Å, |Δi|>4): 577; chains: 1; bounding box: 53×46×72 Å

Sequence (300 aa):
FSNHIRKLINVNHLLIKNSPELKRLTQENLPSFLPTLTSFELSNTALEIIHPHTFQAWSLILEEFIITNNTNLEIFPSDIVDGVLMKLNKLDLNYNPIKYLHSNYNWFPYSYTKNLLLKNQQLDLFLKSNILKTLPYLENIDLSHGFISENLIKSYFPNMSNLISIDVSYTNLTENIIIDLLTHLSQTTNHFIDIYLRGHILNDENFCSYFKIFQNAPNLLNLILDNSHECNCIIELFYRDKLQDINNNSLLIHPTCLLDSSRNRCDIQTQLTLSKCPTNGHTNSDDTIGDYAFGGVIAG

Solvent-accessible surface area (backbone atoms only — not comparable to full-atom values): 16614 Å² total; per-residue (Å²): 140,85,86,71,68,58,69,46,75,52,86,38,33,43,38,42,46,73,21,72,81,42,38,65,46,44,46,87,77,46,81,71,76,51,96,56,44,26,32,42,37,41,30,49,27,40,29,41,42,56,44,70,43,36,45,46,75,41,29,79,47,29,28,32,46,34,44,30,43,19,75,50,24,34,48,71,60,60,43,37,38,98,54,50,26,72,46,19,38,33,41,33,46,28,44,24,57,46,77,51,63,56,63,79,43,54,44,61,36,50,30,49,23,23,32,43,34,39,28,46,24,55,40,47,49,52,46,60,24,38,46,59,65,46,27,77,48,31,27,35,40,35,40,25,51,13,46,57,68,89,86,49,59,85,82,36,57,58,78,50,76,52,43,41,35,40,31,49,20,52,32,67,73,50,66,70,55,50,52,50,45,52,45,51,50,48,73,43,43,92,56,60,24,42,37,34,38,29,77,58,81,80,58,60,79,52,41,54,63,54,51,55,41,40,73,72,24,73,78,31,66,44,81,42,66,52,45,89,82,56,81,47,54,64,60,54,53,58,52,48,55,51,51,69,74,49,77,74,87,68,93,72,84,73,48,66,55,80,68,42,82,87,58,81,79,77,48,70,69,61,49,40,58,74,48,62,40,85,72,78,83,78,88,68,93,72,82,71,95,73,86,76,73,80,79,74,81,79,78,130

Nearest PDB structures (foldseek):
  4im6-assembly1_A  TM=7.294E-01  e=7.412E-01  Homo sapiens
  2y0c-assembly1_B  TM=6.617E-01  e=7.808E+00  Burkholderia cepacia
  8bbp-assembly1_A  TM=3.234E-01  e=5.137E+00  uncultured bacterium
  7d14-assembly1_B  TM=2.138E-01  e=1.542E+00  Mus musculus
  5zka-assembly1_B  TM=3.068E-01  e=9.626E+00  Fusobacterium nucleatum subsp. nucleatum ATCC 25586

Mean predicted aligned error: 10.41 Å

Organism: NCBI:txid433720